Protein AF-A0A6B2SBS7-F1 (afdb_monomer_lite)

Sequence (240 aa):
GTRLLTVTDPTETATAAAFAHTAVLAGRPGNAPPLAEAGRLFGRLAHLLDAVEDREADAASGAWNPLAATGTSLEEARRLCDDALHGIRLALRDAEFADGRLAHVLLAHELRRSVDRAFGGSCSHGAPGPFGPPPPGFDPEAPDRDDRDDRDDRDGRGGHGGHGGPGRHPKRGFLAGCAVAAGLCCTCRACCASEFEGPWSGRKREGCCNDCDCDCGDCCDCGDCCDCSGCDCCCPCDGC

pLDDT: mean 73.08, std 24.49, range [28.09, 98.56]

Radius of gyration: 29.17 Å; chains: 1; bounding box: 79×47×88 Å

Secondary structure (DSSP, 8-state):
---HHHHHHHHHHHHHHHHHHHHHHTT-GGGHHHHHHHHHHHHHHHHHHHHHHSHHHHHHHT---HHHHHT--HHHHHHHHHHHHHHHHHHTTSS--SS-HHHHIIIIIIHHHHHHHHHS---------S-PPPPS----------------------------PPP-PPPPPHHHHHHHHHHHHHTTHHHH-S-EE-TTT--EE--TTTT-----TT---TT-TT--TT----------

Structure (mmCIF, N/CA/C/O backbone):
data_AF-A0A6B2SBS7-F1
#
_entry.id   AF-A0A6B2SBS7-F1
#
loop_
_atom_site.group_PDB
_atom_site.id
_atom_site.type_symbol
_atom_site.label_atom_id
_atom_site.label_alt_id
_atom_site.label_comp_id
_atom_site.label_asym_id
_atom_site.label_entity_id
_atom_site.label_seq_id
_atom_site.pdbx_PDB_ins_code
_atom_site.Cartn_x
_atom_site.Cartn_y
_atom_site.Cartn_z
_atom_site.occupancy
_atom_site.B_iso_or_equiv
_atom_site.auth_seq_id
_atom_site.auth_comp_id
_atom_site.auth_asym_id
_atom_site.auth_atom_id
_atom_site.pdbx_PDB_model_num
ATOM 1 N N . GLY A 1 1 ? 24.967 -4.665 -2.736 1.00 62.38 1 GLY A N 1
ATOM 2 C CA . GLY A 1 1 ? 23.964 -3.641 -3.076 1.00 62.38 1 GLY A CA 1
ATOM 3 C C . GLY A 1 1 ? 23.081 -3.374 -1.876 1.00 62.38 1 GLY A C 1
ATOM 4 O O . GLY A 1 1 ? 23.064 -4.192 -0.959 1.00 62.38 1 GLY A O 1
ATOM 5 N N . THR A 1 2 ? 22.383 -2.241 -1.875 1.00 81.75 2 THR A N 1
ATOM 6 C CA . THR A 1 2 ? 21.307 -1.940 -0.915 1.00 81.75 2 THR A CA 1
ATOM 7 C C . THR A 1 2 ? 20.207 -2.998 -1.034 1.00 81.75 2 THR A C 1
ATOM 9 O O . THR A 1 2 ? 19.892 -3.422 -2.145 1.00 81.75 2 THR A O 1
ATOM 12 N N . ARG A 1 3 ? 19.650 -3.468 0.090 1.00 89.00 3 ARG A N 1
ATOM 13 C CA . ARG A 1 3 ? 18.545 -4.443 0.073 1.00 89.00 3 ARG A CA 1
ATOM 14 C C . ARG A 1 3 ? 17.250 -3.744 -0.341 1.00 89.00 3 ARG A C 1
ATOM 16 O O . ARG A 1 3 ? 17.024 -2.614 0.076 1.00 89.00 3 ARG A O 1
ATOM 23 N N . LEU A 1 4 ? 16.376 -4.432 -1.075 1.00 87.75 4 LEU A N 1
ATOM 24 C CA . LEU A 1 4 ? 15.083 -3.883 -1.506 1.00 87.75 4 LEU A CA 1
ATOM 25 C C . LEU A 1 4 ? 14.231 -3.374 -0.338 1.00 87.75 4 LEU A C 1
ATOM 27 O O . LEU A 1 4 ? 13.696 -2.276 -0.406 1.00 87.75 4 LEU A O 1
ATOM 31 N N . LEU A 1 5 ? 14.210 -4.107 0.777 1.00 88.50 5 LEU A N 1
ATOM 32 C CA . LEU A 1 5 ? 13.468 -3.693 1.972 1.00 88.50 5 LEU A CA 1
ATOM 33 C C . LEU A 1 5 ? 14.001 -2.402 2.611 1.00 88.50 5 LEU A C 1
ATOM 35 O O . LEU A 1 5 ? 13.264 -1.704 3.287 1.00 88.50 5 LEU A O 1
ATOM 39 N N . THR A 1 6 ? 15.271 -2.054 2.389 1.00 89.81 6 THR A N 1
ATOM 40 C CA . THR A 1 6 ? 15.820 -0.766 2.844 1.00 89.81 6 THR A CA 1
ATOM 41 C C . THR A 1 6 ? 15.278 0.397 2.015 1.00 89.81 6 THR A C 1
ATOM 43 O O . THR A 1 6 ? 15.193 1.514 2.508 1.00 89.81 6 THR A O 1
ATOM 46 N N . VAL A 1 7 ? 14.916 0.144 0.758 1.00 89.44 7 VAL A N 1
ATOM 47 C CA . VAL A 1 7 ? 14.363 1.150 -0.153 1.00 89.44 7 VAL A CA 1
ATOM 48 C C . VAL A 1 7 ? 12.877 1.385 0.129 1.00 89.44 7 VAL A C 1
ATOM 50 O O . VAL A 1 7 ? 12.416 2.519 0.052 1.00 89.44 7 VAL A O 1
ATOM 53 N N . THR A 1 8 ? 12.137 0.339 0.511 1.00 90.50 8 THR A N 1
ATOM 54 C CA . THR A 1 8 ? 10.703 0.437 0.830 1.00 90.50 8 THR A CA 1
ATOM 55 C C . THR A 1 8 ? 10.422 0.952 2.246 1.00 90.50 8 THR A C 1
ATOM 57 O O . THR A 1 8 ? 9.341 1.491 2.483 1.00 90.50 8 THR A O 1
ATOM 60 N N . ASP A 1 9 ? 11.386 0.847 3.169 1.00 93.00 9 ASP A N 1
ATOM 61 C CA . ASP A 1 9 ? 11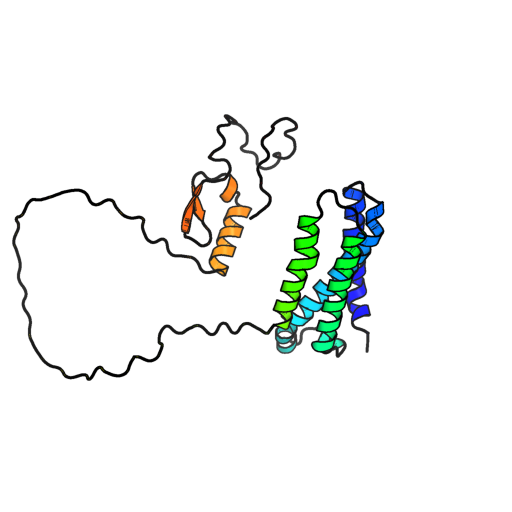.251 1.178 4.599 1.00 93.00 9 ASP A CA 1
ATOM 62 C C . ASP A 1 9 ? 10.600 2.546 4.917 1.00 93.00 9 ASP A C 1
ATOM 64 O O . ASP A 1 9 ? 9.715 2.588 5.779 1.00 93.00 9 ASP A O 1
ATOM 68 N N . PRO A 1 10 ? 10.920 3.660 4.221 1.00 93.38 10 PRO A N 1
ATOM 69 C CA . PRO A 1 10 ? 10.274 4.943 4.505 1.00 93.38 10 PRO A CA 1
ATOM 70 C C . PRO A 1 10 ? 8.766 4.923 4.228 1.00 93.38 10 PRO A C 1
ATOM 72 O O . PRO A 1 10 ? 7.978 5.435 5.026 1.00 93.38 10 PRO A O 1
ATOM 75 N N . THR A 1 11 ? 8.359 4.294 3.122 1.00 92.00 11 THR A N 1
ATOM 76 C CA . THR A 1 11 ? 6.943 4.143 2.759 1.00 92.00 11 THR A CA 1
ATOM 77 C C . THR A 1 11 ? 6.249 3.217 3.746 1.00 92.00 11 THR A C 1
ATOM 79 O O . THR A 1 11 ? 5.189 3.562 4.256 1.00 92.00 11 THR A O 1
ATOM 82 N N . GLU A 1 12 ? 6.882 2.085 4.068 1.00 96.06 12 GLU A N 1
ATOM 83 C CA . GLU A 1 12 ? 6.409 1.123 5.067 1.00 96.06 12 GLU A CA 1
ATOM 84 C C . GLU A 1 12 ? 6.158 1.788 6.434 1.00 96.06 12 GLU A C 1
ATOM 86 O O . GLU A 1 12 ? 5.131 1.552 7.070 1.00 96.06 12 GLU A O 1
ATOM 91 N N . THR A 1 13 ? 7.066 2.657 6.878 1.00 97.12 13 THR A N 1
ATOM 92 C CA . THR A 1 13 ? 6.939 3.387 8.146 1.00 97.12 13 THR A CA 1
ATOM 93 C C . THR A 1 13 ? 5.798 4.405 8.105 1.00 97.12 13 THR A C 1
ATOM 95 O O . THR A 1 13 ? 5.009 4.494 9.050 1.00 97.12 13 THR A O 1
ATOM 98 N N . ALA A 1 14 ? 5.671 5.155 7.007 1.00 96.69 14 ALA A N 1
ATOM 99 C CA . ALA A 1 14 ? 4.612 6.146 6.845 1.00 96.69 14 ALA A CA 1
ATOM 100 C C . ALA A 1 14 ? 3.217 5.498 6.810 1.00 96.69 14 ALA A C 1
ATOM 102 O O . ALA A 1 14 ? 2.304 5.945 7.509 1.00 96.69 14 ALA A O 1
ATOM 103 N N . THR A 1 15 ? 3.048 4.413 6.050 1.00 97.62 15 THR A N 1
ATOM 104 C CA . THR A 1 15 ? 1.773 3.689 5.963 1.00 97.62 15 THR A CA 1
ATOM 105 C C . THR A 1 15 ? 1.425 2.983 7.268 1.00 97.62 15 THR A C 1
ATOM 107 O O . THR A 1 15 ? 0.256 2.980 7.655 1.00 97.62 15 THR A O 1
ATOM 110 N N . ALA A 1 16 ? 2.415 2.446 7.989 1.00 98.25 16 ALA A N 1
ATOM 111 C CA . ALA A 1 16 ? 2.207 1.891 9.324 1.00 98.25 16 ALA A CA 1
ATOM 112 C C . ALA A 1 16 ? 1.636 2.943 10.285 1.00 98.25 16 ALA A C 1
ATOM 114 O O . ALA A 1 16 ? 0.633 2.691 10.953 1.00 98.25 16 ALA A O 1
ATOM 115 N N . ALA A 1 17 ? 2.224 4.143 10.316 1.00 97.81 17 ALA A N 1
ATOM 116 C CA . ALA A 1 17 ? 1.743 5.233 11.162 1.00 97.81 17 ALA A CA 1
ATOM 117 C C . ALA A 1 17 ? 0.319 5.674 10.784 1.00 97.81 17 ALA A C 1
ATOM 119 O O . ALA A 1 17 ? -0.528 5.835 11.665 1.00 97.81 17 ALA A O 1
ATOM 120 N N . ALA A 1 18 ? 0.034 5.813 9.485 1.00 97.81 18 ALA A N 1
ATOM 121 C CA . ALA A 1 18 ? -1.292 6.184 8.997 1.00 97.81 18 ALA A CA 1
ATOM 122 C C . ALA A 1 18 ? -2.361 5.158 9.406 1.00 97.81 18 ALA A C 1
ATOM 124 O O . ALA A 1 18 ? -3.390 5.529 9.970 1.00 97.81 18 ALA A O 1
ATOM 125 N N . PHE A 1 19 ? -2.103 3.864 9.192 1.00 97.50 19 PHE A N 1
ATOM 126 C CA . PHE A 1 19 ? -3.049 2.807 9.551 1.00 97.50 19 PHE A CA 1
ATOM 127 C C . PHE A 1 19 ? -3.233 2.710 11.068 1.00 97.50 19 PHE A C 1
ATOM 129 O O . PHE A 1 19 ? -4.366 2.618 11.538 1.00 97.50 19 PHE A O 1
ATOM 136 N N . ALA A 1 20 ? -2.155 2.799 11.850 1.00 98.06 20 ALA A N 1
ATOM 137 C CA . ALA A 1 20 ? -2.238 2.819 13.309 1.00 98.06 20 ALA A CA 1
ATOM 138 C C . ALA A 1 20 ? -3.106 3.978 13.817 1.00 98.06 20 ALA A C 1
ATOM 140 O O . ALA A 1 20 ? -3.883 3.812 14.756 1.00 98.06 20 ALA A O 1
ATOM 141 N N . HIS A 1 21 ? -3.019 5.146 13.175 1.00 97.50 21 HIS A N 1
ATOM 142 C CA . HIS A 1 21 ? -3.807 6.312 13.558 1.00 97.50 21 HIS A CA 1
ATOM 143 C C . HIS A 1 21 ? -5.312 6.113 13.328 1.00 97.50 21 HIS A C 1
ATOM 145 O O . HIS A 1 21 ? -6.118 6.623 14.105 1.00 97.50 21 HIS A O 1
ATOM 151 N N . THR A 1 22 ? -5.714 5.293 12.349 1.00 95.69 22 THR A N 1
ATOM 152 C CA . THR A 1 22 ? -7.136 4.952 12.158 1.00 95.69 22 THR A CA 1
ATOM 153 C C . THR A 1 22 ? -7.741 4.254 13.380 1.00 95.69 22 THR A C 1
ATOM 155 O O . THR A 1 22 ? -8.911 4.467 13.684 1.00 95.69 22 THR A O 1
ATOM 158 N N . ALA A 1 23 ? -6.939 3.506 14.149 1.00 95.62 23 ALA A N 1
ATOM 159 C CA . ALA A 1 23 ? -7.366 2.898 15.410 1.00 95.62 23 ALA A CA 1
ATOM 160 C C . ALA A 1 23 ? -7.775 3.955 16.448 1.00 95.62 23 ALA A C 1
ATOM 162 O O . ALA A 1 23 ? -8.743 3.774 17.186 1.00 95.62 23 ALA A O 1
ATOM 163 N N . VAL A 1 24 ? -7.035 5.067 16.493 1.00 94.44 24 VAL A N 1
ATOM 164 C CA . VAL A 1 24 ? -7.304 6.199 17.388 1.00 94.44 24 VAL A CA 1
ATOM 165 C C . VAL A 1 24 ? -8.584 6.908 16.961 1.00 94.44 24 VAL A C 1
ATOM 167 O O . VAL A 1 24 ? -9.460 7.126 17.794 1.00 94.44 24 VAL A O 1
ATOM 170 N N . LEU A 1 25 ? -8.724 7.197 15.664 1.00 95.38 25 LEU A N 1
ATOM 171 C CA . LEU A 1 25 ? -9.918 7.837 15.102 1.00 95.38 25 LEU A CA 1
ATOM 172 C C . LEU A 1 25 ? -11.183 6.989 15.305 1.00 95.38 25 LEU A C 1
ATOM 174 O O . LEU A 1 25 ? -12.250 7.527 15.577 1.00 95.38 25 LEU A O 1
ATOM 178 N N . ALA A 1 26 ? -11.055 5.663 15.241 1.00 93.88 26 ALA A N 1
ATOM 179 C CA . ALA A 1 26 ? -12.150 4.722 15.467 1.00 93.88 26 ALA A CA 1
ATOM 180 C C . ALA A 1 26 ? -12.461 4.462 16.957 1.00 93.88 26 ALA A C 1
ATOM 182 O O . ALA A 1 26 ? -13.281 3.595 17.265 1.00 93.88 26 ALA A O 1
ATOM 183 N N . GLY A 1 27 ? -11.787 5.139 17.897 1.00 95.44 27 GLY A N 1
ATOM 184 C CA . GLY A 1 27 ? -11.981 4.930 19.338 1.00 95.44 27 GLY A CA 1
ATOM 185 C C . GLY A 1 27 ? -11.541 3.546 19.838 1.00 95.44 27 GLY A C 1
ATOM 186 O O . GLY A 1 27 ? -11.967 3.110 20.906 1.00 95.44 27 GLY A O 1
ATOM 187 N N . ARG A 1 28 ? -10.691 2.840 19.080 1.00 95.44 28 ARG A N 1
ATOM 188 C CA . ARG A 1 28 ? -10.206 1.480 19.368 1.00 95.44 28 ARG A CA 1
ATOM 189 C C . ARG A 1 28 ? -8.674 1.435 19.370 1.00 95.44 28 ARG A C 1
ATOM 191 O O . ARG A 1 28 ? -8.085 0.759 18.528 1.00 95.44 28 ARG A O 1
ATOM 198 N N . PRO A 1 29 ? -7.990 2.101 20.319 1.00 96.19 29 PRO A N 1
ATOM 199 C CA . PRO A 1 29 ? -6.525 2.187 20.327 1.00 96.19 29 PRO A CA 1
ATOM 200 C C . PRO A 1 29 ? -5.823 0.822 20.432 1.00 96.19 29 PRO A C 1
ATOM 202 O O . PRO A 1 29 ? -4.681 0.697 19.999 1.00 96.19 29 PRO A O 1
ATOM 205 N N . GLY A 1 30 ? -6.505 -0.217 20.936 1.00 96.75 30 GLY A N 1
ATOM 206 C CA . GLY A 1 30 ? -6.002 -1.597 20.938 1.00 96.75 30 GLY A CA 1
ATOM 207 C C . GLY A 1 30 ? -5.710 -2.160 19.540 1.00 96.75 30 GLY A C 1
ATOM 208 O O . GLY A 1 30 ? -4.843 -3.016 19.404 1.00 96.75 30 GLY A O 1
ATOM 209 N N . ASN A 1 31 ? -6.344 -1.621 18.493 1.00 97.88 31 ASN A N 1
ATOM 210 C CA . ASN A 1 31 ? -6.070 -1.998 17.106 1.00 97.88 31 ASN A CA 1
ATOM 211 C C . ASN A 1 31 ? -4.814 -1.331 16.527 1.00 97.88 31 ASN A C 1
ATOM 213 O O . ASN A 1 31 ? -4.434 -1.648 15.402 1.00 97.88 31 ASN A O 1
ATOM 217 N N . ALA A 1 32 ? -4.161 -0.404 17.239 1.00 98.12 32 ALA A N 1
ATOM 218 C CA . ALA A 1 32 ? -3.026 0.323 16.677 1.00 98.12 32 ALA A CA 1
ATOM 219 C C . ALA A 1 32 ? -1.861 -0.606 16.275 1.00 98.12 32 ALA A C 1
ATOM 221 O O . ALA A 1 32 ? -1.399 -0.468 15.144 1.00 98.12 32 ALA A O 1
ATOM 222 N N . PRO A 1 33 ? -1.415 -1.587 17.094 1.00 98.44 33 PRO A N 1
ATOM 223 C CA . PRO A 1 33 ? -0.371 -2.525 16.676 1.00 98.44 33 PRO A CA 1
ATOM 224 C C . PRO A 1 33 ? -0.726 -3.384 15.445 1.00 98.44 33 PRO A C 1
ATOM 226 O O . PRO A 1 33 ? 0.064 -3.377 14.497 1.00 98.44 33 PRO A O 1
ATOM 229 N N . PRO A 1 34 ? -1.880 -4.086 15.379 1.00 97.88 34 PRO A N 1
ATOM 230 C CA . PRO A 1 34 ? -2.213 -4.874 14.193 1.00 97.88 34 PRO A CA 1
ATOM 231 C C . PRO A 1 34 ? -2.442 -4.003 12.950 1.00 97.88 34 PRO A C 1
ATOM 233 O O . PRO A 1 34 ? -2.023 -4.372 11.855 1.00 97.88 34 PRO A O 1
ATOM 236 N N . LEU A 1 35 ? -3.031 -2.810 13.084 1.00 97.94 35 LEU A N 1
ATOM 237 C CA . LEU A 1 35 ? -3.195 -1.914 11.937 1.00 97.94 35 LEU A CA 1
ATOM 238 C C . LEU A 1 35 ? -1.862 -1.306 11.480 1.00 97.94 35 LEU A C 1
ATOM 240 O O . LEU A 1 35 ? -1.657 -1.176 10.276 1.00 97.94 35 LEU A O 1
ATOM 244 N N . ALA A 1 36 ? -0.924 -1.022 12.389 1.00 98.50 36 ALA A N 1
ATOM 245 C CA . ALA A 1 36 ? 0.434 -0.620 12.020 1.00 98.50 36 ALA A CA 1
ATOM 246 C C . ALA A 1 36 ? 1.127 -1.696 11.171 1.00 98.50 36 ALA A C 1
ATOM 248 O O . ALA A 1 36 ? 1.730 -1.386 10.145 1.00 98.50 36 ALA A O 1
ATOM 249 N N . GLU A 1 37 ? 1.008 -2.963 11.572 1.00 98.56 37 GLU A N 1
ATOM 250 C CA . GLU A 1 37 ? 1.560 -4.103 10.835 1.00 98.56 37 GLU A CA 1
ATOM 251 C C . GLU A 1 37 ? 0.939 -4.228 9.438 1.00 98.56 37 GLU A C 1
ATOM 253 O O . GLU A 1 37 ? 1.661 -4.316 8.440 1.00 98.56 37 GLU A O 1
ATOM 258 N N . ALA A 1 38 ? -0.394 -4.169 9.352 1.00 97.81 38 ALA A N 1
ATOM 259 C CA . ALA A 1 38 ? -1.106 -4.190 8.077 1.00 97.81 38 ALA A CA 1
ATOM 260 C C . ALA A 1 38 ? -0.672 -3.025 7.171 1.00 97.81 38 ALA A C 1
ATOM 262 O O . ALA A 1 38 ? -0.395 -3.234 5.990 1.00 97.81 38 ALA A O 1
ATOM 263 N N . GLY A 1 39 ? -0.550 -1.819 7.732 1.00 97.81 39 GLY A N 1
ATOM 264 C CA . GLY A 1 39 ? -0.085 -0.630 7.024 1.00 97.81 39 GLY A CA 1
ATOM 265 C C . GLY A 1 39 ? 1.347 -0.771 6.520 1.00 97.81 39 GLY A C 1
ATOM 266 O O . GLY A 1 39 ? 1.617 -0.443 5.365 1.00 97.81 39 GLY A O 1
ATOM 267 N N . ARG A 1 40 ? 2.261 -1.327 7.324 1.00 98.31 40 ARG A N 1
ATOM 268 C CA . ARG A 1 40 ? 3.655 -1.561 6.919 1.00 98.31 40 ARG A CA 1
ATOM 269 C C . ARG A 1 40 ? 3.729 -2.460 5.687 1.00 98.31 40 ARG A C 1
ATOM 271 O O . ARG A 1 40 ? 4.347 -2.116 4.684 1.00 98.31 40 ARG A O 1
ATOM 278 N N . LEU A 1 41 ? 3.043 -3.599 5.744 1.00 98.00 41 LEU A N 1
ATOM 279 C CA . LEU A 1 41 ? 3.011 -4.577 4.656 1.00 98.00 41 LEU A CA 1
ATOM 280 C C . LEU A 1 41 ? 2.279 -4.044 3.416 1.00 98.00 41 LEU A C 1
ATOM 282 O O . LEU A 1 41 ? 2.688 -4.338 2.293 1.00 98.00 41 LEU A O 1
ATOM 286 N N . PHE A 1 42 ? 1.241 -3.228 3.606 1.00 97.00 42 PHE A N 1
ATOM 287 C CA . PHE A 1 42 ? 0.567 -2.528 2.515 1.00 97.00 42 PHE A CA 1
ATOM 288 C C . PHE A 1 42 ? 1.515 -1.558 1.798 1.00 97.00 42 PHE A C 1
ATOM 290 O O . PHE A 1 42 ? 1.591 -1.579 0.573 1.00 97.00 42 PHE A O 1
ATOM 297 N N . GLY A 1 43 ? 2.284 -0.757 2.543 1.00 96.00 43 GLY A N 1
ATOM 298 C CA . GLY A 1 43 ? 3.276 0.157 1.967 1.00 96.00 43 GLY A CA 1
ATOM 299 C C . GLY A 1 43 ? 4.343 -0.576 1.155 1.00 96.00 43 GLY A C 1
ATOM 300 O O . GLY A 1 43 ? 4.687 -0.147 0.054 1.00 96.00 43 GLY A O 1
ATOM 301 N N . ARG A 1 44 ? 4.796 -1.738 1.645 1.00 96.44 44 ARG A N 1
ATOM 302 C CA . ARG A 1 44 ? 5.687 -2.625 0.887 1.00 96.44 44 ARG A CA 1
ATOM 303 C C . ARG A 1 44 ? 5.054 -3.077 -0.424 1.00 96.44 44 ARG A C 1
ATOM 305 O O . ARG A 1 44 ? 5.689 -2.968 -1.467 1.00 96.44 44 ARG A O 1
ATOM 312 N N . LEU A 1 45 ? 3.820 -3.584 -0.372 1.00 96.25 45 LEU A N 1
ATOM 313 C CA . LEU A 1 45 ? 3.099 -4.045 -1.560 1.00 96.25 45 LEU A CA 1
ATOM 314 C C . LEU A 1 45 ? 2.951 -2.936 -2.593 1.00 96.25 45 LEU A C 1
ATOM 316 O O . LEU A 1 45 ? 3.264 -3.169 -3.753 1.00 96.25 45 LEU A O 1
ATOM 320 N N . ALA A 1 46 ? 2.517 -1.746 -2.178 1.00 93.12 46 ALA A N 1
ATOM 321 C CA . ALA A 1 46 ? 2.333 -0.616 -3.080 1.00 93.12 46 ALA A CA 1
ATOM 322 C C . ALA A 1 46 ? 3.620 -0.312 -3.863 1.00 93.12 46 ALA A C 1
ATOM 324 O O . ALA A 1 46 ? 3.590 -0.236 -5.085 1.00 93.12 46 ALA A O 1
ATOM 325 N N . HIS A 1 47 ? 4.758 -0.243 -3.169 1.00 91.44 47 HIS A N 1
ATOM 326 C CA . HIS A 1 47 ? 6.045 0.061 -3.793 1.00 91.44 47 HIS A CA 1
ATOM 327 C C . HIS A 1 47 ? 6.566 -1.073 -4.694 1.00 91.44 47 HIS A C 1
ATOM 329 O O . HIS A 1 47 ? 7.202 -0.822 -5.713 1.00 91.44 47 HIS A O 1
ATOM 335 N N . LEU A 1 48 ? 6.316 -2.335 -4.325 1.00 95.06 48 LEU A N 1
ATOM 336 C CA . LEU A 1 48 ? 6.695 -3.481 -5.155 1.00 95.06 48 LEU A CA 1
ATOM 337 C C . LEU A 1 48 ? 5.843 -3.578 -6.420 1.00 95.06 48 LEU A C 1
ATOM 339 O O . LEU A 1 48 ? 6.378 -3.908 -7.472 1.00 95.06 48 LEU A O 1
ATOM 343 N N . LEU A 1 49 ? 4.538 -3.319 -6.319 1.00 95.25 49 LEU A N 1
ATOM 344 C CA . LEU A 1 49 ? 3.629 -3.354 -7.463 1.00 95.25 49 LEU A CA 1
ATOM 345 C C . LEU A 1 49 ? 3.969 -2.258 -8.468 1.00 95.25 49 LEU A C 1
ATOM 347 O O . LEU A 1 49 ? 4.141 -2.579 -9.637 1.00 95.25 49 LEU A O 1
ATOM 351 N N . ASP A 1 50 ? 4.171 -1.030 -7.993 1.00 93.12 50 ASP A N 1
ATOM 352 C CA . ASP A 1 50 ? 4.645 0.109 -8.791 1.00 93.12 50 ASP A CA 1
ATOM 353 C C . ASP A 1 50 ? 5.918 -0.259 -9.572 1.00 93.12 50 ASP A C 1
ATOM 355 O O . ASP A 1 50 ? 5.956 -0.231 -10.800 1.00 93.12 50 ASP A O 1
ATOM 359 N N . ALA A 1 51 ? 6.919 -0.801 -8.874 1.00 94.31 51 ALA A N 1
ATOM 360 C CA . ALA A 1 51 ? 8.172 -1.206 -9.499 1.00 94.31 51 ALA A CA 1
ATOM 361 C C . ALA A 1 51 ? 8.052 -2.365 -10.505 1.00 94.31 51 ALA A C 1
ATOM 363 O O . ALA A 1 51 ? 8.910 -2.504 -11.381 1.00 94.31 51 ALA A O 1
ATOM 364 N N . VAL A 1 52 ? 7.052 -3.239 -10.364 1.00 95.88 52 VAL A N 1
ATOM 365 C CA . VAL A 1 52 ? 6.781 -4.316 -11.328 1.00 95.88 52 VAL A CA 1
ATOM 366 C C . VAL A 1 52 ? 6.056 -3.767 -12.551 1.00 95.88 52 VAL A C 1
ATOM 368 O O . VAL A 1 52 ? 6.443 -4.109 -13.668 1.00 95.88 52 VAL A O 1
ATOM 371 N N . GLU A 1 53 ? 5.035 -2.936 -12.343 1.00 94.31 53 GLU A N 1
ATOM 372 C CA . GLU A 1 53 ? 4.210 -2.350 -13.403 1.00 94.31 53 GLU A CA 1
ATOM 373 C C . GLU A 1 53 ? 5.029 -1.405 -14.294 1.00 94.31 53 GLU A C 1
ATOM 375 O O . GLU A 1 53 ? 4.946 -1.502 -15.520 1.00 94.31 53 GLU A O 1
ATOM 380 N N . ASP A 1 54 ? 5.911 -0.597 -13.703 1.00 93.75 54 ASP A N 1
ATOM 381 C CA . ASP A 1 54 ? 6.712 0.391 -14.433 1.00 93.75 54 ASP A CA 1
ATOM 382 C C . ASP A 1 54 ? 8.024 -0.163 -14.998 1.00 93.75 54 ASP A C 1
ATOM 384 O O . ASP A 1 54 ? 8.726 0.516 -15.748 1.00 93.75 54 ASP A O 1
ATOM 388 N N . ARG A 1 55 ? 8.356 -1.432 -14.729 1.00 92.25 55 ARG A N 1
ATOM 389 C CA . ARG A 1 55 ? 9.670 -2.015 -15.052 1.00 92.25 55 ARG A CA 1
ATOM 390 C C . ARG A 1 55 ? 10.108 -1.812 -16.506 1.00 92.25 55 ARG A C 1
ATOM 392 O O . ARG A 1 55 ? 11.279 -1.528 -16.760 1.00 92.25 55 ARG A O 1
ATOM 399 N N . GLU A 1 56 ? 9.205 -2.015 -17.463 1.00 91.12 56 GLU A N 1
ATOM 400 C CA . GLU A 1 56 ? 9.512 -1.859 -18.892 1.00 91.12 56 GLU A CA 1
ATOM 401 C C . GLU A 1 56 ? 9.639 -0.384 -19.294 1.00 91.12 56 GLU A C 1
ATOM 403 O O . GLU A 1 56 ? 10.549 -0.028 -20.045 1.00 91.12 56 GLU A O 1
ATOM 408 N N . ALA A 1 57 ? 8.765 0.477 -18.766 1.00 91.44 57 ALA A N 1
ATOM 409 C CA . ALA A 1 57 ? 8.780 1.913 -19.031 1.00 91.44 57 ALA A CA 1
ATOM 410 C C . ALA A 1 57 ? 10.029 2.584 -18.436 1.00 91.44 57 ALA A C 1
ATOM 412 O O . ALA A 1 57 ? 10.683 3.390 -19.107 1.00 91.44 57 ALA A O 1
ATOM 413 N N . ASP A 1 58 ? 10.418 2.193 -17.223 1.00 96.19 58 ASP A N 1
ATOM 414 C CA . ASP A 1 58 ? 11.633 2.657 -16.559 1.00 96.19 58 ASP A CA 1
ATOM 415 C C . ASP A 1 58 ? 12.880 2.224 -17.325 1.00 96.19 58 ASP A C 1
ATOM 417 O O . ASP A 1 58 ? 13.772 3.031 -17.586 1.00 96.19 58 ASP A O 1
ATOM 421 N N . ALA A 1 59 ? 12.927 0.962 -17.764 1.00 93.75 59 ALA A N 1
ATOM 422 C CA . ALA A 1 59 ? 14.033 0.459 -18.570 1.00 93.75 59 ALA A CA 1
ATOM 423 C C . ALA A 1 59 ? 14.150 1.197 -19.915 1.00 93.75 59 ALA A C 1
ATOM 425 O O . ALA A 1 59 ? 15.261 1.502 -20.350 1.00 93.75 59 ALA A O 1
ATOM 426 N N . ALA A 1 60 ? 13.023 1.509 -20.563 1.00 95.56 60 ALA A N 1
ATOM 427 C CA . ALA A 1 60 ? 12.995 2.227 -21.836 1.00 95.56 60 ALA A CA 1
ATOM 428 C C . ALA A 1 60 ? 13.398 3.706 -21.704 1.00 95.56 60 ALA A C 1
ATOM 430 O O . ALA A 1 60 ? 14.044 4.253 -22.598 1.00 95.56 60 ALA A O 1
ATOM 431 N N . SER A 1 61 ? 13.025 4.353 -20.599 1.00 94.25 61 SER A N 1
ATOM 432 C CA . SER A 1 61 ? 13.320 5.767 -20.330 1.00 94.25 61 SER A CA 1
ATOM 433 C C . SER A 1 61 ? 14.649 5.996 -19.598 1.00 94.25 61 SER A C 1
ATOM 435 O O . SER A 1 61 ? 15.104 7.135 -19.497 1.00 94.25 61 SER A O 1
ATOM 437 N N . GLY A 1 62 ? 15.287 4.931 -19.101 1.00 94.06 62 GLY A N 1
ATOM 438 C CA . GLY A 1 62 ? 16.463 5.020 -18.235 1.00 94.06 62 GLY A CA 1
ATOM 439 C C . GLY A 1 62 ? 16.142 5.553 -16.834 1.00 94.06 62 GLY A C 1
ATOM 440 O O . GLY A 1 62 ? 17.052 6.016 -16.141 1.00 94.06 62 GLY A O 1
ATOM 441 N N . ALA A 1 63 ? 14.869 5.525 -16.429 1.00 95.00 63 ALA A N 1
ATOM 442 C CA . ALA A 1 63 ? 14.450 5.913 -15.094 1.00 95.00 63 ALA A CA 1
ATOM 443 C C . ALA A 1 63 ? 14.904 4.885 -14.049 1.00 95.00 63 ALA A C 1
ATOM 445 O O . ALA A 1 63 ? 15.279 3.745 -14.343 1.00 95.00 63 ALA A O 1
ATOM 446 N N . TRP A 1 64 ? 14.921 5.324 -12.796 1.00 94.62 64 TRP A N 1
ATOM 447 C CA . TRP A 1 64 ? 15.309 4.468 -11.690 1.00 94.62 64 TRP A CA 1
ATOM 448 C C . TRP A 1 64 ? 14.150 3.544 -11.308 1.00 94.62 64 TRP A C 1
ATOM 450 O O . TRP A 1 64 ? 13.059 4.021 -11.029 1.00 94.62 64 TRP A O 1
ATOM 460 N N . ASN A 1 65 ? 14.429 2.243 -11.222 1.00 94.94 65 ASN A N 1
ATOM 461 C CA . ASN A 1 65 ? 13.491 1.226 -10.754 1.00 94.94 65 ASN A CA 1
ATOM 462 C C . ASN A 1 65 ? 14.122 0.441 -9.588 1.00 94.94 65 ASN A C 1
ATOM 464 O O . ASN A 1 65 ? 15.252 -0.049 -9.736 1.00 94.94 65 ASN A O 1
ATOM 468 N N . PRO A 1 66 ? 13.440 0.261 -8.441 1.00 93.12 66 PRO A N 1
ATOM 469 C CA . PRO A 1 66 ? 14.043 -0.356 -7.260 1.00 93.12 66 PRO A CA 1
ATOM 470 C C . PRO A 1 66 ? 14.398 -1.831 -7.471 1.00 93.12 66 PRO A C 1
ATOM 472 O O . PRO A 1 66 ? 15.393 -2.299 -6.911 1.00 93.12 66 PRO A O 1
ATOM 475 N N . LEU A 1 67 ? 13.655 -2.574 -8.298 1.00 95.38 67 LEU A N 1
ATOM 476 C CA . LEU A 1 67 ? 13.972 -3.974 -8.596 1.00 95.38 67 LEU A CA 1
ATOM 477 C C . LEU A 1 67 ? 15.260 -4.067 -9.413 1.00 95.38 67 LEU A C 1
ATOM 479 O O . LEU A 1 67 ? 16.162 -4.825 -9.057 1.00 95.38 67 LEU A O 1
ATOM 483 N N . ALA A 1 68 ? 15.388 -3.237 -10.451 1.00 93.94 68 ALA A N 1
ATOM 484 C CA . ALA A 1 68 ? 16.596 -3.174 -11.268 1.00 93.94 68 ALA A CA 1
ATOM 485 C C . ALA A 1 68 ? 17.809 -2.691 -10.457 1.00 93.94 68 ALA A C 1
ATOM 487 O O . ALA A 1 68 ? 18.867 -3.319 -10.490 1.00 93.94 68 ALA A O 1
ATOM 488 N N . ALA A 1 69 ? 17.645 -1.621 -9.672 1.00 94.06 69 ALA A N 1
ATOM 489 C CA . ALA A 1 69 ? 18.716 -1.023 -8.876 1.00 94.06 69 ALA A CA 1
ATOM 490 C C . ALA A 1 69 ? 19.262 -1.961 -7.787 1.00 94.06 69 ALA A C 1
ATOM 492 O O . ALA A 1 69 ? 20.440 -1.889 -7.429 1.00 94.06 69 ALA A O 1
ATOM 493 N N . THR A 1 70 ? 18.417 -2.844 -7.253 1.00 93.94 70 THR A N 1
ATOM 494 C CA . THR A 1 70 ? 18.802 -3.812 -6.213 1.00 93.94 70 THR A CA 1
ATOM 495 C C . THR A 1 70 ? 19.163 -5.188 -6.771 1.00 93.94 70 THR A C 1
ATOM 497 O O . THR A 1 70 ? 19.685 -6.021 -6.030 1.00 93.94 70 THR A O 1
ATOM 500 N N . GLY A 1 71 ? 18.930 -5.428 -8.066 1.00 94.19 71 GLY A N 1
ATOM 501 C CA . GLY A 1 71 ? 19.096 -6.738 -8.696 1.00 94.19 71 GLY A CA 1
ATOM 502 C C . GLY A 1 71 ? 18.045 -7.763 -8.256 1.00 94.19 71 GLY A C 1
ATOM 503 O O . GLY A 1 71 ? 18.300 -8.964 -8.328 1.00 94.19 71 GLY A O 1
ATOM 504 N N . THR A 1 72 ? 16.886 -7.310 -7.774 1.00 95.44 72 THR A N 1
ATOM 505 C CA . THR A 1 72 ? 15.806 -8.195 -7.325 1.00 95.44 72 THR A CA 1
ATOM 506 C C . THR A 1 72 ? 15.064 -8.772 -8.532 1.00 95.44 72 THR A C 1
ATOM 508 O O . THR A 1 72 ? 14.633 -8.036 -9.420 1.00 95.44 72 THR A O 1
ATOM 511 N N . SER A 1 73 ? 14.912 -10.099 -8.579 1.00 95.19 73 SER A N 1
ATOM 512 C CA . SER A 1 73 ? 14.163 -10.778 -9.641 1.00 95.19 73 SER A CA 1
ATOM 513 C C . SER A 1 73 ? 12.649 -10.597 -9.471 1.00 95.19 73 SER A C 1
ATOM 515 O O . SER A 1 73 ? 12.162 -10.355 -8.369 1.00 95.19 73 SER A O 1
ATOM 517 N N . LEU A 1 74 ? 11.881 -10.773 -10.554 1.00 95.25 74 LEU A N 1
ATOM 518 C CA . LEU A 1 74 ? 10.414 -10.789 -10.465 1.00 95.25 74 LEU A CA 1
ATOM 519 C C . LEU A 1 74 ? 9.900 -11.931 -9.581 1.00 95.25 74 LEU A C 1
ATOM 521 O O . LEU A 1 74 ? 8.898 -11.765 -8.899 1.00 95.25 74 LEU A O 1
ATOM 525 N N . GLU A 1 75 ? 10.586 -13.074 -9.562 1.00 96.00 75 GLU A N 1
ATOM 526 C CA . GLU A 1 75 ? 10.237 -14.193 -8.681 1.00 96.00 75 GLU A CA 1
ATOM 527 C C . GLU A 1 75 ? 10.370 -13.803 -7.204 1.00 96.00 75 GLU A C 1
ATOM 529 O O . GLU A 1 75 ? 9.460 -14.035 -6.410 1.00 96.00 75 GLU A O 1
ATOM 534 N N . GLU A 1 76 ? 11.469 -13.140 -6.843 1.00 96.06 76 GLU A N 1
ATOM 535 C CA . GLU A 1 76 ? 11.681 -12.669 -5.477 1.00 96.06 76 GLU A CA 1
ATOM 536 C C . GLU A 1 76 ? 10.698 -11.550 -5.110 1.00 96.06 76 GLU A C 1
ATOM 538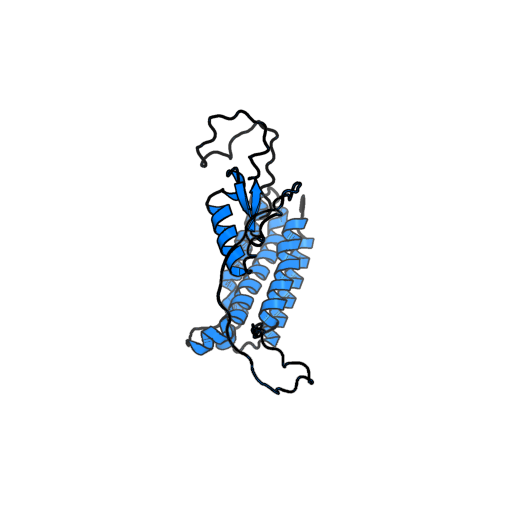 O O . GLU A 1 76 ? 10.121 -11.570 -4.025 1.00 96.06 76 GLU A O 1
ATOM 543 N N . ALA A 1 77 ? 10.436 -10.612 -6.025 1.00 96.19 77 ALA A N 1
ATOM 544 C CA . ALA A 1 77 ? 9.413 -9.587 -5.828 1.00 96.19 77 ALA A CA 1
ATOM 545 C C . ALA A 1 77 ? 8.025 -10.212 -5.610 1.00 96.19 77 ALA A C 1
ATOM 547 O O . ALA A 1 77 ? 7.299 -9.803 -4.704 1.00 96.19 77 ALA A O 1
ATOM 548 N N . ARG A 1 78 ? 7.676 -11.251 -6.383 1.00 96.81 78 ARG A N 1
ATOM 549 C CA . ARG A 1 78 ? 6.417 -11.985 -6.229 1.00 96.81 78 ARG A CA 1
ATOM 550 C C . ARG A 1 78 ? 6.322 -12.650 -4.862 1.00 96.81 78 ARG A C 1
ATOM 552 O O . ARG A 1 78 ? 5.302 -12.503 -4.193 1.00 96.81 78 ARG A O 1
ATOM 559 N N . ARG A 1 79 ? 7.390 -13.324 -4.429 1.00 97.06 79 ARG A N 1
ATOM 560 C CA . ARG A 1 79 ? 7.470 -13.955 -3.107 1.00 97.06 79 ARG A CA 1
ATOM 561 C C . ARG A 1 79 ? 7.256 -12.937 -1.987 1.00 97.06 79 ARG A C 1
ATOM 563 O O . ARG A 1 79 ? 6.452 -13.178 -1.093 1.00 97.06 79 ARG A O 1
ATOM 570 N N . LEU A 1 80 ? 7.908 -11.775 -2.071 1.00 96.56 80 LEU A N 1
ATOM 571 C CA . LEU A 1 80 ? 7.733 -10.686 -1.104 1.00 96.56 80 LEU A CA 1
ATOM 572 C C . LEU A 1 80 ? 6.293 -10.150 -1.080 1.00 96.56 80 LEU A C 1
ATOM 574 O O . LEU A 1 80 ? 5.781 -9.838 -0.003 1.00 96.56 80 LEU A O 1
ATOM 578 N N . CYS A 1 81 ? 5.631 -10.065 -2.237 1.00 97.00 81 CYS A N 1
ATOM 579 C CA . CYS A 1 81 ? 4.222 -9.688 -2.314 1.00 97.00 81 CYS A CA 1
ATOM 580 C C . CYS A 1 81 ? 3.306 -10.735 -1.666 1.00 97.00 81 CYS A C 1
ATOM 582 O O . CYS A 1 81 ? 2.426 -10.381 -0.881 1.00 97.00 81 CYS A O 1
ATOM 584 N N . ASP A 1 82 ? 3.512 -12.019 -1.953 1.00 96.81 82 ASP A N 1
ATOM 585 C CA . ASP A 1 82 ? 2.703 -13.098 -1.381 1.00 96.81 82 ASP A CA 1
ATOM 586 C C . ASP A 1 82 ? 2.880 -13.189 0.151 1.00 96.81 82 ASP A C 1
ATOM 588 O O . ASP A 1 82 ? 1.888 -13.322 0.879 1.00 96.81 82 ASP A O 1
ATOM 592 N N . ASP A 1 83 ? 4.107 -13.005 0.654 1.00 97.44 83 ASP A N 1
ATOM 593 C CA . ASP A 1 83 ? 4.411 -12.922 2.089 1.00 97.44 83 ASP A CA 1
ATOM 594 C C . ASP A 1 83 ? 3.709 -11.719 2.745 1.00 97.44 83 ASP A C 1
ATOM 596 O O . ASP A 1 83 ? 3.091 -11.848 3.807 1.00 97.44 83 ASP A O 1
ATOM 600 N N . ALA A 1 84 ? 3.741 -10.547 2.100 1.00 96.69 84 ALA A N 1
ATOM 601 C CA . ALA A 1 84 ? 3.069 -9.351 2.601 1.00 96.69 84 ALA A CA 1
ATOM 602 C C . ALA A 1 84 ? 1.539 -9.506 2.617 1.00 96.69 84 ALA A C 1
ATOM 604 O O . ALA A 1 84 ? 0.901 -9.169 3.615 1.00 96.69 84 ALA A O 1
ATOM 605 N N . LEU A 1 85 ? 0.941 -10.089 1.572 1.00 97.19 85 LEU A N 1
ATOM 606 C CA . LEU A 1 85 ? -0.488 -10.420 1.539 1.00 97.19 85 LEU A CA 1
ATOM 607 C C . LEU A 1 85 ? -0.878 -11.369 2.674 1.00 97.19 85 LEU A C 1
ATOM 609 O O . LEU A 1 85 ? -1.942 -11.220 3.280 1.00 97.19 85 LEU A O 1
ATOM 613 N N . HIS A 1 86 ? -0.043 -12.372 2.950 1.00 97.50 86 HIS A N 1
ATOM 614 C CA . HIS A 1 86 ? -0.280 -13.288 4.055 1.00 97.50 86 HIS A CA 1
ATOM 615 C C . HIS A 1 86 ? -0.232 -12.561 5.403 1.00 97.50 86 HIS A C 1
ATOM 617 O O . HIS A 1 86 ? -1.161 -12.705 6.202 1.00 97.50 86 HIS A O 1
ATOM 623 N N . GLY A 1 87 ? 0.791 -11.733 5.622 1.00 97.56 87 GLY A N 1
ATOM 624 C CA . GLY A 1 87 ? 0.936 -10.948 6.845 1.00 97.56 87 GLY A CA 1
ATOM 625 C C . GLY A 1 87 ? -0.215 -9.962 7.066 1.00 97.56 87 GLY A C 1
ATOM 626 O O . GLY A 1 87 ? -0.750 -9.910 8.168 1.00 97.56 87 GLY A O 1
ATOM 627 N N . ILE A 1 88 ? -0.701 -9.278 6.022 1.00 97.50 88 ILE A N 1
ATOM 628 C CA . ILE A 1 88 ? -1.878 -8.393 6.124 1.00 97.50 88 ILE A CA 1
ATOM 629 C C . ILE A 1 88 ? -3.105 -9.177 6.595 1.00 97.50 88 ILE A C 1
ATOM 631 O O . ILE A 1 88 ? -3.834 -8.727 7.475 1.00 97.50 88 ILE A O 1
ATOM 635 N N . ARG A 1 89 ? -3.330 -10.386 6.068 1.00 95.75 89 ARG A N 1
ATOM 636 C CA . ARG A 1 89 ? -4.457 -11.231 6.502 1.00 95.75 89 ARG A CA 1
ATOM 637 C C . ARG A 1 89 ? -4.344 -11.696 7.950 1.00 95.75 89 ARG A C 1
ATOM 639 O O . ARG A 1 89 ? -5.376 -12.020 8.536 1.00 95.75 89 ARG A O 1
ATOM 646 N N . LEU A 1 90 ? -3.135 -11.840 8.488 1.00 97.25 90 LEU A N 1
ATOM 647 C CA . LEU A 1 90 ? -2.926 -12.157 9.902 1.00 97.25 90 LEU A CA 1
ATOM 648 C C . LEU A 1 90 ? -3.163 -10.915 10.761 1.00 97.25 90 LEU A C 1
ATOM 650 O O . LEU A 1 90 ? -3.989 -10.956 11.661 1.00 97.25 90 LEU A O 1
ATOM 654 N N . ALA A 1 91 ? -2.565 -9.786 10.389 1.00 97.06 91 ALA A N 1
ATOM 655 C CA . ALA A 1 91 ? -2.737 -8.516 11.082 1.00 97.06 91 ALA A CA 1
ATOM 656 C C . ALA A 1 91 ? -4.214 -8.085 11.173 1.00 97.06 91 ALA A C 1
ATOM 658 O O . ALA A 1 91 ? -4.685 -7.678 12.229 1.00 97.06 91 ALA A O 1
ATOM 659 N N . LEU A 1 92 ? -4.991 -8.251 10.096 1.00 95.50 92 LEU A N 1
ATOM 660 C CA . LEU A 1 92 ? -6.433 -7.976 10.115 1.00 95.50 92 LEU A CA 1
ATOM 661 C C . LEU A 1 92 ? -7.236 -8.964 10.972 1.00 95.50 92 LEU A C 1
ATOM 663 O O . LEU A 1 92 ? -8.332 -8.624 11.398 1.00 95.50 92 LEU A O 1
ATOM 667 N N . ARG A 1 93 ? -6.737 -10.182 11.211 1.00 94.94 93 ARG A N 1
ATOM 668 C CA . ARG A 1 93 ? -7.375 -11.130 12.139 1.00 94.94 93 ARG A CA 1
ATOM 669 C C . ARG A 1 93 ? -7.129 -10.763 13.601 1.00 94.94 93 ARG A C 1
ATOM 671 O O . ARG A 1 93 ? -7.966 -11.091 14.434 1.00 94.94 93 ARG A O 1
ATOM 678 N N . ASP A 1 94 ? -6.032 -10.068 13.880 1.00 95.75 94 ASP A N 1
ATOM 679 C CA . ASP A 1 94 ? -5.664 -9.616 15.224 1.00 95.75 94 ASP A CA 1
ATOM 680 C C . ASP A 1 94 ? -6.327 -8.275 15.609 1.00 95.75 94 ASP A C 1
ATOM 682 O O . ASP A 1 94 ? -6.240 -7.853 16.760 1.00 95.75 94 ASP A O 1
ATOM 686 N N . ALA A 1 95 ? -6.992 -7.595 14.666 1.00 95.50 95 ALA A N 1
ATOM 687 C CA . ALA A 1 95 ? -7.720 -6.349 14.904 1.00 95.50 95 ALA A CA 1
ATOM 688 C C . ALA A 1 95 ? -9.219 -6.590 15.160 1.00 95.50 95 ALA A C 1
ATOM 690 O O . ALA A 1 95 ? -9.867 -7.407 14.505 1.00 95.50 95 ALA A O 1
ATOM 691 N N . GLU A 1 96 ? -9.804 -5.818 16.076 1.00 94.44 96 GLU A N 1
ATOM 692 C CA . GLU A 1 96 ? -11.232 -5.877 16.388 1.00 94.44 96 GLU A CA 1
ATOM 693 C C . GLU A 1 96 ? -12.047 -4.899 15.532 1.00 94.44 96 GLU A C 1
ATOM 695 O O . GLU A 1 96 ? -11.906 -3.679 15.657 1.00 94.44 96 GLU A O 1
ATOM 700 N N . PHE A 1 97 ? -12.970 -5.409 14.719 1.00 91.12 97 PHE A N 1
ATOM 701 C CA . PHE A 1 97 ? -13.856 -4.588 13.891 1.00 91.12 97 PHE A CA 1
ATOM 702 C C . PHE A 1 97 ? -15.310 -4.675 14.357 1.00 91.12 97 PHE A C 1
ATOM 704 O O . PHE A 1 97 ? -15.777 -5.742 14.749 1.00 91.12 97 PHE A O 1
ATOM 711 N N . ALA A 1 98 ? -16.041 -3.559 14.263 1.00 87.75 98 ALA A N 1
ATOM 712 C CA . ALA A 1 98 ? -17.504 -3.578 14.355 1.00 87.75 98 ALA A CA 1
ATOM 713 C C . ALA A 1 98 ? -18.113 -4.227 13.096 1.00 87.75 98 ALA A C 1
ATOM 715 O O . ALA A 1 98 ? -18.926 -5.139 13.202 1.00 87.75 98 ALA A O 1
ATOM 716 N N . ASP A 1 99 ? -17.635 -3.813 11.917 1.00 86.56 99 ASP A N 1
ATOM 717 C CA . ASP A 1 99 ? -17.800 -4.511 10.640 1.00 86.56 99 ASP A CA 1
ATOM 718 C C . ASP A 1 99 ? -16.452 -4.514 9.903 1.00 86.56 99 ASP A C 1
ATOM 720 O O . ASP A 1 99 ? -15.917 -3.469 9.532 1.00 86.56 99 ASP A O 1
ATOM 724 N N . GLY A 1 100 ? -15.866 -5.701 9.738 1.00 86.56 100 GLY A N 1
ATOM 725 C CA . GLY A 1 100 ? -14.573 -5.883 9.076 1.00 86.56 100 GLY A CA 1
ATOM 726 C C . GLY A 1 100 ? -14.672 -6.158 7.576 1.00 86.56 100 GLY A C 1
ATOM 727 O O . GLY A 1 100 ? -13.638 -6.342 6.932 1.00 86.56 100 GLY A O 1
ATOM 728 N N . ARG A 1 101 ? -15.880 -6.231 6.995 1.00 89.50 101 ARG A N 1
ATOM 729 C CA . ARG A 1 101 ? -16.076 -6.705 5.616 1.00 89.50 101 ARG A CA 1
ATOM 730 C C . ARG A 1 101 ? -15.350 -5.828 4.605 1.00 89.50 101 ARG A C 1
ATOM 732 O O . ARG A 1 101 ? -14.622 -6.362 3.772 1.00 89.50 101 ARG A O 1
ATOM 739 N N . LEU A 1 102 ? -15.513 -4.507 4.689 1.00 87.44 102 LEU A N 1
ATOM 740 C CA . LEU A 1 102 ? -14.879 -3.576 3.752 1.00 87.44 102 LEU A CA 1
ATOM 741 C C . LEU A 1 102 ? -13.350 -3.655 3.835 1.00 87.44 102 LEU A C 1
ATOM 743 O O . LEU A 1 102 ? -12.690 -3.850 2.814 1.00 87.44 102 LEU A O 1
ATOM 747 N N . ALA A 1 103 ? -12.793 -3.596 5.049 1.00 88.25 103 ALA A N 1
ATOM 748 C CA . ALA A 1 103 ? -11.354 -3.724 5.273 1.00 88.25 103 ALA A CA 1
ATOM 749 C C . ALA A 1 103 ? -10.812 -5.046 4.707 1.00 88.25 103 ALA A C 1
ATOM 751 O O . ALA A 1 103 ? -9.782 -5.067 4.039 1.00 88.25 103 ALA A O 1
ATOM 752 N N . HIS A 1 104 ? -11.536 -6.149 4.900 1.00 87.25 104 HIS A N 1
ATOM 753 C CA . HIS A 1 104 ? -11.129 -7.459 4.404 1.00 87.25 104 HIS A CA 1
ATOM 754 C C . HIS A 1 104 ? -11.254 -7.591 2.875 1.00 87.25 104 HIS A C 1
ATOM 756 O O . HIS A 1 104 ? -10.444 -8.265 2.236 1.00 87.25 104 HIS A O 1
ATOM 762 N N . VAL A 1 105 ? -12.244 -6.953 2.249 1.00 90.25 105 VAL A N 1
ATOM 763 C CA . VAL A 1 105 ? -12.345 -6.906 0.783 1.00 90.25 105 VAL A CA 1
ATOM 764 C C . VAL A 1 105 ? -11.171 -6.115 0.209 1.00 90.25 105 VAL A C 1
ATOM 766 O O . VAL A 1 105 ? -10.403 -6.664 -0.582 1.00 90.25 105 VAL A O 1
ATOM 769 N N . LEU A 1 106 ? -10.969 -4.879 0.668 1.00 89.50 106 LEU A N 1
ATOM 770 C CA . LEU A 1 106 ? -9.939 -3.991 0.131 1.00 89.50 106 LEU A CA 1
ATOM 771 C C . LEU A 1 106 ? -8.525 -4.532 0.371 1.00 89.50 106 LEU A C 1
ATOM 773 O O . LEU A 1 106 ? -7.725 -4.617 -0.558 1.00 89.50 106 LEU A O 1
ATOM 777 N N . LEU A 1 107 ? -8.222 -4.946 1.602 1.00 88.50 107 LEU A N 1
ATOM 778 C CA . LEU A 1 107 ? -6.853 -5.263 2.007 1.00 88.50 107 LEU A CA 1
ATOM 779 C C . LEU A 1 107 ? -6.485 -6.746 1.867 1.00 88.50 107 LEU A C 1
ATOM 781 O O . LEU A 1 107 ? -5.304 -7.072 1.894 1.00 88.50 107 LEU A O 1
ATOM 785 N N . ALA A 1 108 ? -7.440 -7.666 1.696 1.00 84.12 108 ALA A N 1
ATOM 786 C CA . ALA A 1 108 ? -7.114 -9.086 1.502 1.00 84.12 108 ALA A CA 1
ATOM 787 C C . ALA A 1 108 ? -7.464 -9.617 0.107 1.00 84.12 108 ALA A C 1
ATOM 789 O O . ALA A 1 108 ? -6.704 -10.431 -0.437 1.00 84.12 108 ALA A O 1
ATOM 790 N N . HIS A 1 109 ? -8.604 -9.204 -0.455 1.00 86.38 109 HIS A N 1
ATOM 791 C CA . HIS A 1 109 ? -9.080 -9.710 -1.744 1.00 86.38 109 HIS A CA 1
ATOM 792 C C . HIS A 1 109 ? -8.568 -8.868 -2.908 1.00 86.38 109 HIS A C 1
ATOM 794 O O . HIS A 1 109 ? -7.952 -9.421 -3.822 1.00 86.38 109 HIS A O 1
ATOM 800 N N . GLU A 1 110 ? -8.772 -7.551 -2.867 1.00 92.50 110 GLU A N 1
ATOM 801 C CA . GLU A 1 110 ? -8.363 -6.685 -3.974 1.00 92.50 110 GLU A CA 1
ATOM 802 C C . GLU A 1 110 ? -6.841 -6.602 -4.092 1.00 92.50 110 GLU A C 1
ATOM 804 O O . GLU A 1 110 ? -6.326 -6.744 -5.198 1.00 92.50 110 GLU A O 1
ATOM 809 N N . LEU A 1 111 ? -6.096 -6.538 -2.979 1.00 91.38 111 LEU A N 1
ATOM 810 C CA . LEU A 1 111 ? -4.628 -6.595 -3.039 1.00 91.38 111 LEU A CA 1
ATOM 811 C C . LEU A 1 111 ? -4.107 -7.864 -3.721 1.00 91.38 111 LEU A C 1
ATOM 813 O O . LEU A 1 111 ? -3.153 -7.800 -4.493 1.00 91.38 111 LEU A O 1
ATOM 817 N N . ARG A 1 112 ? -4.747 -9.019 -3.493 1.00 91.75 112 ARG A N 1
ATOM 818 C CA . ARG A 1 112 ? -4.367 -10.256 -4.187 1.00 91.75 112 ARG A CA 1
ATOM 819 C C . ARG A 1 112 ? -4.591 -10.134 -5.690 1.00 91.75 112 ARG A C 1
ATOM 821 O O . ARG A 1 112 ? -3.722 -10.525 -6.459 1.00 91.75 112 ARG A O 1
ATOM 828 N N . ARG A 1 113 ? -5.731 -9.579 -6.106 1.00 91.44 113 ARG A N 1
ATOM 829 C CA . ARG A 1 113 ? -6.014 -9.352 -7.529 1.00 91.44 113 ARG A CA 1
ATOM 830 C C . ARG A 1 113 ? -5.039 -8.360 -8.154 1.00 91.44 113 ARG A C 1
ATOM 832 O O . ARG A 1 113 ? -4.680 -8.545 -9.310 1.00 91.44 113 ARG A O 1
ATOM 839 N N . SER A 1 114 ? -4.617 -7.330 -7.423 1.00 93.31 114 SER A N 1
ATOM 840 C CA . SER A 1 114 ? -3.598 -6.384 -7.891 1.00 93.31 114 SER A CA 1
ATOM 841 C C . SER A 1 114 ? -2.250 -7.072 -8.092 1.00 93.31 114 SER A C 1
ATOM 843 O O . SER A 1 114 ? -1.655 -6.924 -9.152 1.00 93.31 114 SER A O 1
ATOM 845 N N . VAL A 1 115 ? -1.820 -7.915 -7.146 1.00 94.25 115 VAL A N 1
ATOM 846 C CA . VAL A 1 115 ? -0.614 -8.746 -7.310 1.00 94.25 115 VAL A CA 1
ATOM 847 C C . VAL A 1 115 ? -0.756 -9.689 -8.507 1.00 94.25 115 VAL A C 1
ATOM 849 O O . VAL A 1 115 ? 0.110 -9.729 -9.373 1.00 94.25 115 VAL A O 1
ATOM 852 N N . ASP A 1 116 ? -1.863 -10.416 -8.628 1.00 93.50 116 ASP A N 1
ATOM 853 C CA . ASP A 1 116 ? -2.059 -11.325 -9.760 1.00 93.50 116 ASP A CA 1
ATOM 854 C C . ASP A 1 116 ? -2.069 -10.586 -11.110 1.00 93.50 116 ASP A C 1
ATOM 856 O O . ASP A 1 116 ? -1.556 -11.112 -12.093 1.00 93.50 116 ASP A O 1
ATOM 860 N N . ARG A 1 117 ? -2.581 -9.351 -11.155 1.00 92.75 117 ARG A N 1
ATOM 861 C CA . ARG A 1 117 ? -2.578 -8.499 -12.351 1.00 92.75 117 ARG A CA 1
ATOM 862 C C . ARG A 1 117 ? -1.180 -8.005 -12.714 1.00 92.75 117 ARG A C 1
ATOM 864 O O . ARG A 1 117 ? -0.786 -8.170 -13.862 1.00 92.75 117 ARG A O 1
ATOM 871 N N . ALA A 1 118 ? -0.440 -7.445 -11.758 1.00 92.62 118 ALA A N 1
ATOM 872 C CA . ALA A 1 118 ? 0.892 -6.888 -12.000 1.00 92.62 118 ALA A CA 1
ATOM 873 C C . ALA A 1 118 ? 1.882 -7.959 -12.491 1.00 92.62 118 ALA A C 1
ATOM 875 O O . ALA A 1 118 ? 2.695 -7.713 -13.376 1.00 92.62 118 ALA A O 1
ATOM 876 N N . PHE A 1 119 ? 1.778 -9.183 -11.962 1.00 91.88 119 PHE A N 1
ATOM 877 C CA . PHE A 1 119 ? 2.635 -10.307 -12.355 1.00 91.88 119 PHE A CA 1
ATOM 878 C C . PHE A 1 119 ? 2.053 -11.173 -13.485 1.00 91.88 119 PHE A C 1
ATOM 880 O O . PHE A 1 119 ? 2.761 -12.021 -14.025 1.00 91.88 119 PHE A O 1
ATOM 887 N N . GLY A 1 120 ? 0.780 -10.986 -13.844 1.00 82.44 120 GLY A N 1
ATOM 888 C CA . GLY A 1 120 ? 0.056 -11.784 -14.843 1.00 82.44 120 GLY A CA 1
ATOM 889 C C . GLY A 1 120 ? 0.447 -11.506 -16.296 1.00 82.44 120 GLY A C 1
ATOM 890 O O . GLY A 1 120 ? -0.086 -12.148 -17.201 1.00 82.44 120 GLY A O 1
ATOM 891 N N . GLY A 1 121 ? 1.394 -10.594 -16.517 1.00 59.66 121 GLY A N 1
ATOM 892 C CA . GLY A 1 121 ? 1.831 -10.169 -17.838 1.00 59.66 121 GLY A CA 1
ATOM 893 C C . GLY A 1 121 ? 0.889 -9.127 -18.427 1.00 59.66 121 GLY A C 1
ATOM 894 O O . GLY A 1 121 ? -0.326 -9.164 -18.225 1.00 59.66 121 GLY A O 1
ATOM 895 N N . SER A 1 122 ? 1.472 -8.183 -19.163 1.00 47.34 122 SER A N 1
ATOM 896 C CA . SER A 1 122 ? 0.734 -7.240 -19.985 1.00 47.34 122 SER A CA 1
ATOM 897 C C . SER A 1 122 ? -0.295 -8.012 -20.808 1.00 47.34 122 SER A C 1
ATOM 899 O O . SER A 1 122 ? 0.033 -8.830 -21.673 1.00 47.34 122 SER A O 1
ATOM 901 N N . CYS A 1 123 ? -1.575 -7.777 -20.529 1.00 37.47 123 CYS A N 1
ATOM 902 C CA . CYS A 1 123 ? -2.606 -8.109 -21.486 1.00 37.47 123 CYS A CA 1
ATOM 903 C C . CYS A 1 123 ? -2.286 -7.300 -22.740 1.00 37.47 123 CYS A C 1
ATOM 905 O O . CYS A 1 123 ? -2.615 -6.121 -22.856 1.00 37.47 123 CYS A O 1
ATOM 907 N N . SER A 1 124 ? -1.615 -7.966 -23.673 1.00 40.47 124 SER A N 1
ATOM 908 C CA . SER A 1 124 ? -1.706 -7.712 -25.092 1.00 40.47 124 SER A CA 1
ATOM 909 C C . SER A 1 124 ? -3.186 -7.531 -25.414 1.00 40.47 124 SER A C 1
ATOM 911 O O . SER A 1 124 ? -3.953 -8.483 -25.548 1.00 40.47 124 SER A O 1
ATOM 913 N N . HIS A 1 125 ? -3.617 -6.279 -25.532 1.00 45.84 125 HIS A N 1
ATOM 914 C CA . HIS A 1 125 ? -4.803 -5.959 -26.301 1.00 45.84 125 HIS A CA 1
ATOM 915 C C . HIS A 1 125 ? -4.471 -6.251 -27.768 1.00 45.84 125 HIS A C 1
ATOM 917 O O . HIS A 1 125 ? -4.260 -5.350 -28.574 1.00 45.84 125 HIS A O 1
ATOM 923 N N . GLY A 1 126 ? -4.400 -7.539 -28.115 1.00 36.88 126 GLY A N 1
ATOM 924 C CA . GLY A 1 126 ? -4.637 -7.979 -29.473 1.00 36.88 126 GLY A CA 1
ATOM 925 C C . GLY A 1 126 ? -6.053 -7.545 -29.801 1.00 36.88 126 GLY A C 1
ATOM 926 O O . GLY A 1 126 ? -7.019 -8.135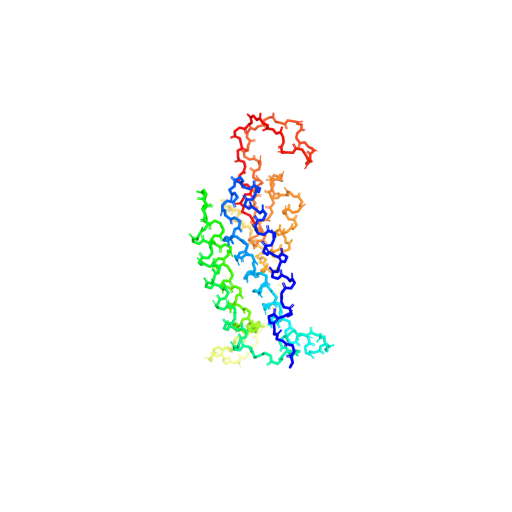 -29.320 1.00 36.88 126 GLY A O 1
ATOM 927 N N . ALA A 1 127 ? -6.184 -6.456 -30.553 1.00 37.75 127 ALA A N 1
ATOM 928 C CA . ALA A 1 127 ? -7.447 -6.121 -31.173 1.00 37.75 127 ALA A CA 1
ATOM 929 C C . ALA A 1 127 ? -7.908 -7.361 -31.958 1.00 37.75 127 ALA A C 1
ATOM 931 O O . ALA A 1 127 ? -7.150 -7.838 -32.809 1.00 37.75 127 ALA A O 1
ATOM 932 N N . PRO A 1 128 ? -9.114 -7.907 -31.723 1.00 41.31 128 PRO A N 1
ATOM 933 C CA . PRO A 1 128 ? -9.723 -8.747 -32.729 1.00 41.31 128 PRO A CA 1
ATOM 934 C C . PRO A 1 128 ? -10.012 -7.809 -33.901 1.00 41.31 128 PRO A C 1
ATOM 936 O O . PRO A 1 128 ? -10.980 -7.048 -33.889 1.00 41.31 128 PRO A O 1
ATOM 939 N N . GLY A 1 129 ? -9.108 -7.790 -34.881 1.00 37.59 129 GLY A N 1
ATOM 940 C CA . GLY A 1 129 ? -9.397 -7.186 -36.171 1.00 37.59 129 GLY A CA 1
ATOM 941 C C . GLY A 1 129 ? -10.720 -7.772 -36.683 1.00 37.59 129 GLY A C 1
ATOM 942 O O . GLY A 1 129 ? -10.953 -8.970 -36.508 1.00 37.59 129 GLY A O 1
ATOM 943 N N . PRO A 1 130 ? -11.609 -6.973 -37.290 1.00 45.50 130 PRO A N 1
ATOM 944 C CA . PRO A 1 130 ? -12.970 -7.397 -37.628 1.00 45.50 130 PRO A CA 1
ATOM 945 C C . PRO A 1 130 ? -13.051 -8.409 -38.788 1.00 45.50 130 PRO A C 1
ATOM 947 O O . PRO A 1 130 ? -14.125 -8.635 -39.333 1.00 45.50 130 PRO A O 1
ATOM 950 N N . PHE A 1 131 ? -11.942 -9.048 -39.161 1.00 44.53 131 PHE A N 1
ATOM 951 C CA . PHE A 1 131 ? -11.863 -9.977 -40.280 1.00 44.53 131 PHE A CA 1
ATOM 952 C C . PHE A 1 131 ? -11.222 -11.289 -39.824 1.00 44.53 131 PHE A C 1
ATOM 954 O O . PHE A 1 131 ? -10.018 -11.499 -39.953 1.00 44.53 131 PHE A O 1
ATOM 961 N N . GLY A 1 132 ? -12.047 -12.183 -39.275 1.00 42.53 132 GLY A N 1
ATOM 962 C CA . GLY A 1 132 ? -11.740 -13.612 -39.323 1.00 42.53 132 GLY A CA 1
ATOM 963 C C . GLY A 1 132 ? -11.746 -14.094 -40.785 1.00 42.53 132 GLY A C 1
ATOM 964 O O . GLY A 1 132 ? -12.423 -13.481 -41.616 1.00 42.53 132 GLY A O 1
ATOM 965 N N . PRO A 1 133 ? -10.991 -15.151 -41.133 1.00 49.75 133 PRO A N 1
ATOM 966 C CA . PRO A 1 133 ? -10.946 -15.657 -42.502 1.00 49.75 133 PRO A CA 1
ATOM 967 C C . PRO A 1 133 ? -12.351 -16.097 -42.959 1.00 49.75 133 PRO A C 1
ATOM 969 O O . PRO A 1 133 ? -13.069 -16.727 -42.175 1.00 49.75 133 PRO A O 1
ATOM 972 N N . PRO A 1 134 ? -12.772 -15.766 -44.195 1.00 53.19 134 PRO A N 1
ATOM 973 C CA . PRO A 1 134 ? -14.090 -16.141 -44.693 1.00 53.19 134 PRO A CA 1
ATOM 974 C C . PRO A 1 134 ? -14.220 -17.671 -44.826 1.00 53.19 134 PRO A C 1
ATOM 976 O O . PRO A 1 134 ? -13.226 -18.353 -45.094 1.00 53.19 134 PRO A O 1
ATOM 979 N N . PRO A 1 135 ? -15.432 -18.232 -44.648 1.00 46.59 135 PRO A N 1
ATOM 980 C CA . PRO A 1 135 ? -15.679 -19.655 -44.853 1.00 46.59 135 PRO A CA 1
ATOM 981 C C . PRO A 1 135 ? -15.449 -20.048 -46.328 1.00 46.59 135 PRO A C 1
ATOM 983 O O . PRO A 1 135 ? -15.749 -19.257 -47.224 1.00 46.59 135 PRO A O 1
ATOM 986 N N . PRO A 1 136 ? -14.934 -21.259 -46.608 1.00 40.69 136 PRO A N 1
ATOM 987 C CA . PRO A 1 136 ? -14.690 -21.712 -47.972 1.00 40.69 136 PRO A CA 1
ATOM 988 C C . PRO A 1 136 ? -16.014 -22.064 -48.662 1.00 40.69 136 PRO A C 1
ATOM 990 O O . PRO A 1 136 ? -16.756 -22.909 -48.163 1.00 40.69 136 PRO A O 1
ATOM 993 N N . GLY A 1 137 ? -16.294 -21.447 -49.815 1.00 48.25 137 GLY A N 1
ATOM 994 C CA . GLY A 1 137 ? -17.379 -21.892 -50.700 1.00 48.25 137 GLY A CA 1
ATOM 995 C C . GLY A 1 137 ? -18.224 -20.803 -51.360 1.00 48.25 137 GLY A C 1
ATOM 996 O O . GLY A 1 137 ? -19.442 -20.948 -51.398 1.00 48.25 137 GLY A O 1
ATOM 997 N N . PHE A 1 138 ? -17.625 -19.734 -51.889 1.00 35.81 138 PHE A N 1
ATOM 998 C CA . PHE A 1 138 ? -18.358 -18.845 -52.795 1.00 35.81 138 PHE A CA 1
ATOM 999 C C . PHE A 1 138 ? -17.478 -18.457 -53.985 1.00 35.81 138 PHE A C 1
ATOM 1001 O O . PHE A 1 138 ? -16.575 -17.629 -53.863 1.00 35.81 138 PHE A O 1
ATOM 1008 N N . ASP A 1 139 ? -17.720 -19.120 -55.113 1.00 37.84 139 ASP A N 1
ATOM 1009 C CA . ASP A 1 139 ? -17.095 -18.836 -56.404 1.00 37.84 139 ASP A CA 1
ATOM 1010 C C . ASP A 1 139 ? -17.655 -17.524 -56.994 1.00 37.84 139 ASP A C 1
ATOM 1012 O O . ASP A 1 139 ? -18.857 -17.266 -56.861 1.00 37.84 139 ASP A O 1
ATOM 1016 N N . PRO A 1 140 ? -16.839 -16.677 -57.651 1.00 40.38 140 PRO A N 1
ATOM 1017 C CA . PRO A 1 140 ? -17.318 -15.471 -58.309 1.00 40.38 140 PRO A CA 1
ATOM 1018 C C . PRO A 1 140 ? -17.509 -15.722 -59.810 1.00 40.38 140 PRO A C 1
ATOM 1020 O O . PRO A 1 140 ? -16.533 -15.812 -60.551 1.00 40.38 140 PRO A O 1
ATOM 1023 N N . GLU A 1 141 ? -18.755 -15.748 -60.281 1.00 35.38 141 GLU A N 1
ATOM 1024 C CA . GLU A 1 141 ? -19.046 -15.635 -61.715 1.00 35.38 141 GLU A CA 1
ATOM 1025 C C . GLU A 1 141 ? -20.212 -14.657 -61.950 1.00 35.38 141 GLU A C 1
ATOM 1027 O O . GLU A 1 141 ? -21.322 -14.833 -61.451 1.00 35.38 141 GLU A O 1
ATOM 1032 N N . ALA A 1 142 ? -19.904 -13.563 -62.652 1.00 36.12 142 ALA A N 1
ATOM 1033 C CA . ALA A 1 142 ? -20.826 -12.572 -63.233 1.00 36.12 142 ALA A CA 1
ATOM 1034 C C . ALA A 1 142 ? -21.372 -13.114 -64.595 1.00 36.12 142 ALA A C 1
ATOM 1036 O O . ALA A 1 142 ? -20.874 -14.169 -64.990 1.00 36.12 142 ALA A O 1
ATOM 1037 N N . PRO A 1 143 ? -22.278 -12.464 -65.386 1.00 47.84 143 PRO A N 1
ATOM 1038 C CA . PRO A 1 143 ? -22.599 -11.023 -65.430 1.00 47.84 143 PRO A CA 1
ATOM 1039 C C . PRO A 1 143 ? -24.058 -10.600 -65.809 1.00 47.84 143 PRO A C 1
ATOM 1041 O O . PRO A 1 143 ? -24.937 -11.420 -66.054 1.00 47.84 143 PRO A O 1
ATOM 1044 N N . ASP A 1 144 ? -24.231 -9.270 -65.901 1.00 31.88 144 ASP A N 1
ATOM 1045 C CA . ASP A 1 144 ? -25.222 -8.459 -66.648 1.00 31.88 144 ASP A CA 1
ATOM 1046 C C . ASP A 1 144 ? -26.707 -8.399 -66.221 1.00 31.88 144 ASP A C 1
ATOM 1048 O O . ASP A 1 144 ? -27.450 -9.373 -66.347 1.00 31.88 144 ASP A O 1
ATOM 1052 N N . ARG A 1 145 ? -27.192 -7.177 -65.901 1.00 32.22 145 ARG A N 1
ATOM 1053 C CA . ARG A 1 145 ? -28.099 -6.390 -66.781 1.00 32.22 145 ARG A CA 1
ATOM 1054 C C . ARG A 1 145 ? -28.582 -5.043 -66.201 1.00 32.22 145 ARG A C 1
ATOM 1056 O O . ARG A 1 145 ? -29.005 -4.958 -65.055 1.00 32.22 145 ARG A O 1
ATOM 1063 N N . ASP A 1 146 ? -28.523 -4.067 -67.107 1.00 30.83 146 ASP A N 1
ATOM 1064 C CA . ASP A 1 146 ? -29.161 -2.751 -67.282 1.00 30.83 146 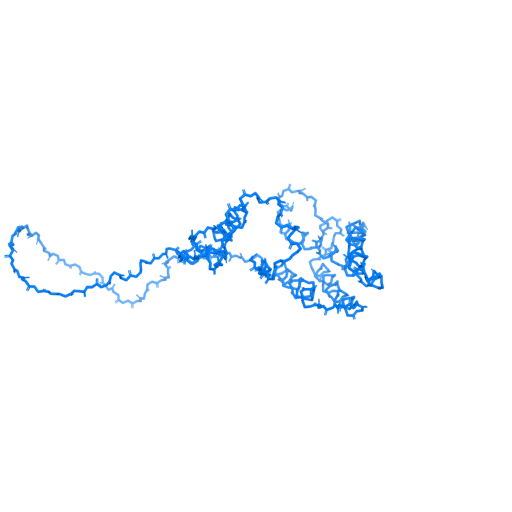ASP A CA 1
ATOM 1065 C C . ASP A 1 146 ? -30.259 -2.224 -66.336 1.00 30.83 146 ASP A C 1
ATOM 1067 O O . ASP A 1 146 ? -31.254 -2.885 -66.036 1.00 30.83 146 ASP A O 1
ATOM 1071 N N . ASP A 1 147 ? -30.075 -0.933 -66.033 1.00 33.91 147 ASP A N 1
ATOM 1072 C CA . ASP A 1 147 ? -31.020 0.195 -66.025 1.00 33.91 147 ASP A CA 1
ATOM 1073 C C . ASP A 1 147 ? -32.536 -0.068 -66.083 1.00 33.91 147 ASP A C 1
ATOM 1075 O O . ASP A 1 147 ? -33.056 -0.660 -67.034 1.00 33.91 147 ASP A O 1
ATOM 1079 N N . ARG A 1 148 ? -33.260 0.578 -65.150 1.00 32.97 148 ARG A N 1
ATOM 1080 C CA . ARG A 1 148 ? -34.519 1.296 -65.426 1.00 32.97 148 ARG A CA 1
ATOM 1081 C C . ARG A 1 148 ? -34.903 2.272 -64.309 1.00 32.97 148 ARG A C 1
ATOM 1083 O O . ARG A 1 148 ? -35.050 1.899 -63.148 1.00 32.97 148 ARG A O 1
ATOM 1090 N N . ASP A 1 149 ? -35.061 3.514 -64.746 1.00 34.16 149 ASP A N 1
ATOM 1091 C CA . ASP A 1 149 ? -35.707 4.659 -64.108 1.00 34.16 149 ASP A CA 1
ATOM 1092 C C . ASP A 1 149 ? -37.253 4.507 -64.129 1.00 34.16 149 ASP A C 1
ATOM 1094 O O . ASP A 1 149 ? -37.776 3.581 -64.754 1.00 34.16 149 ASP A O 1
ATOM 1098 N N . ASP A 1 150 ? -37.942 5.471 -63.510 1.00 32.53 150 ASP A N 1
ATOM 1099 C CA . ASP A 1 150 ? -39.384 5.802 -63.566 1.00 32.53 150 ASP A CA 1
ATOM 1100 C C . ASP A 1 150 ? -40.351 5.325 -62.448 1.00 32.53 150 ASP A C 1
ATOM 1102 O O . ASP A 1 150 ? -40.880 4.219 -62.436 1.00 32.53 150 ASP A O 1
ATOM 1106 N N . ARG A 1 151 ? -40.585 6.276 -61.524 1.00 33.09 151 ARG A N 1
ATOM 1107 C CA . ARG A 1 151 ? -41.838 7.015 -61.204 1.00 33.09 151 ARG A CA 1
ATOM 1108 C C . ARG A 1 151 ? -43.177 6.306 -60.908 1.00 33.09 151 ARG A C 1
ATOM 1110 O O . ARG A 1 151 ? -43.648 5.473 -61.663 1.00 33.09 151 ARG A O 1
ATOM 1117 N N . ASP A 1 152 ? -43.816 6.898 -59.884 1.00 32.00 152 ASP A N 1
ATOM 1118 C CA . ASP A 1 152 ? -45.252 7.021 -59.550 1.00 32.00 152 ASP A CA 1
ATOM 1119 C C . ASP A 1 152 ? -46.083 5.740 -59.348 1.00 32.00 152 ASP A C 1
ATOM 1121 O O . ASP A 1 152 ? -46.269 4.938 -60.249 1.00 32.00 152 ASP A O 1
ATOM 1125 N N . ASP A 1 153 ? -46.665 5.572 -58.154 1.00 31.70 153 ASP A N 1
ATOM 1126 C CA . ASP A 1 153 ? -48.061 5.979 -57.936 1.00 31.70 153 ASP A CA 1
ATOM 1127 C C . ASP A 1 153 ? -48.529 5.720 -56.492 1.00 31.70 153 ASP A C 1
ATOM 1129 O O . ASP A 1 153 ? -48.070 4.825 -55.778 1.00 31.70 153 ASP A O 1
ATOM 1133 N N . ARG A 1 154 ? -49.461 6.571 -56.060 1.00 34.66 154 ARG A N 1
ATOM 1134 C CA . ARG A 1 154 ? -50.174 6.516 -54.781 1.00 34.66 154 ARG A CA 1
ATOM 1135 C C . ARG A 1 154 ? -51.290 5.472 -54.837 1.00 34.66 154 ARG A C 1
ATOM 1137 O O . ARG A 1 154 ? -51.992 5.399 -55.833 1.00 34.66 154 ARG A O 1
ATOM 1144 N N . ASP A 1 155 ? -51.498 4.759 -53.728 1.00 31.31 155 ASP A N 1
ATOM 1145 C CA . ASP A 1 155 ? -52.785 4.594 -53.021 1.00 31.31 155 ASP A CA 1
ATOM 1146 C C . ASP A 1 155 ? -52.800 3.299 -52.193 1.00 31.31 155 ASP A C 1
ATOM 1148 O O . ASP A 1 155 ? -52.514 2.214 -52.690 1.00 31.31 155 ASP A O 1
ATOM 1152 N N . GLY A 1 156 ? -53.192 3.388 -50.916 1.00 28.62 156 GLY A N 1
ATOM 1153 C CA . GLY A 1 156 ? -53.491 2.187 -50.130 1.00 28.62 156 GLY A CA 1
ATOM 1154 C C . GLY A 1 156 ? -53.499 2.378 -48.618 1.00 28.62 156 GLY A C 1
ATOM 1155 O O . GLY A 1 156 ? -52.483 2.228 -47.954 1.00 28.62 156 GLY A O 1
ATOM 1156 N N . ARG A 1 157 ? -54.675 2.687 -48.068 1.00 34.31 157 ARG A N 1
ATOM 1157 C CA . ARG A 1 157 ? -54.993 2.744 -46.631 1.00 34.31 157 ARG A CA 1
ATOM 1158 C C . ARG A 1 157 ? -54.709 1.432 -45.879 1.00 34.31 157 ARG A C 1
ATOM 1160 O O . ARG A 1 157 ? -55.038 0.360 -46.371 1.00 34.31 157 ARG A O 1
ATOM 1167 N N . GLY A 1 158 ? -54.334 1.580 -44.602 1.00 28.33 158 GLY A N 1
ATOM 1168 C CA . GLY A 1 158 ? -54.379 0.553 -43.545 1.00 28.33 158 GLY A CA 1
ATOM 1169 C C . GLY A 1 158 ? -52.984 0.276 -42.980 1.00 28.33 158 GLY A C 1
ATOM 1170 O O . GLY A 1 158 ? -52.061 0.055 -43.737 1.00 28.33 158 GLY A O 1
ATOM 1171 N N . GLY A 1 159 ? -52.689 0.291 -41.688 1.00 28.09 159 GLY A N 1
ATOM 1172 C CA . GLY A 1 159 ? -53.440 0.494 -40.463 1.00 28.09 159 GLY A CA 1
ATOM 1173 C C . GLY A 1 159 ? -52.445 0.332 -39.298 1.00 28.09 159 GLY A C 1
ATOM 1174 O O . GLY A 1 159 ? -51.375 -0.232 -39.475 1.00 28.09 159 GLY A O 1
ATOM 1175 N N . HIS A 1 160 ? -52.830 0.825 -38.122 1.00 31.92 160 HIS A N 1
ATOM 1176 C CA . HIS A 1 160 ? -52.376 0.385 -36.794 1.00 31.92 160 HIS A CA 1
ATOM 1177 C C . HIS A 1 160 ? -50.879 0.479 -36.414 1.00 31.92 160 HIS A C 1
ATOM 1179 O O . HIS A 1 160 ? -50.050 -0.326 -36.809 1.00 31.92 160 HIS A O 1
ATOM 1185 N N . GLY A 1 161 ? -50.605 1.426 -35.505 1.00 34.38 161 GLY A N 1
ATOM 1186 C CA . GLY A 1 161 ? -49.768 1.264 -34.307 1.00 34.38 161 GLY A CA 1
ATOM 1187 C C . GLY A 1 161 ? -48.455 0.486 -34.426 1.00 34.38 161 GLY A C 1
ATOM 1188 O O . GLY A 1 161 ? -48.439 -0.735 -34.338 1.00 34.38 161 GLY A O 1
ATOM 1189 N N . GLY A 1 162 ? -47.338 1.212 -34.456 1.00 30.91 162 GLY A N 1
ATOM 1190 C CA . GLY A 1 162 ? -46.008 0.663 -34.207 1.00 30.91 162 GLY A CA 1
ATOM 1191 C C . GLY A 1 162 ? -45.296 1.503 -33.159 1.00 30.91 162 GLY A C 1
ATOM 1192 O O . GLY A 1 162 ? -44.781 2.574 -33.464 1.00 30.91 162 GLY A O 1
ATOM 1193 N N . HIS A 1 163 ? -45.308 1.031 -31.916 1.00 34.94 163 HIS A N 1
ATOM 1194 C CA . HIS A 1 163 ? -44.532 1.578 -30.811 1.00 34.94 163 HIS A CA 1
ATOM 1195 C C . HIS A 1 163 ? -43.058 1.715 -31.218 1.00 34.94 163 HIS A C 1
ATOM 1197 O O . HIS A 1 163 ? -42.424 0.730 -31.598 1.00 34.94 163 HIS A O 1
ATOM 1203 N N . GLY A 1 164 ? -42.516 2.934 -31.136 1.00 33.62 164 GLY A N 1
ATOM 1204 C CA . GLY A 1 164 ? -41.088 3.183 -31.298 1.00 33.62 164 GLY A CA 1
ATOM 1205 C C . GLY A 1 164 ? -40.312 2.395 -30.247 1.00 33.62 164 GLY A C 1
ATOM 1206 O O . GLY A 1 164 ? -40.335 2.737 -29.067 1.00 33.62 164 GLY A O 1
ATOM 1207 N N . GLY A 1 165 ? -39.672 1.305 -30.669 1.00 36.69 165 GLY A N 1
ATOM 1208 C CA . GLY A 1 165 ? -38.769 0.535 -29.819 1.00 36.69 165 GLY A CA 1
ATOM 1209 C C . GLY A 1 165 ? -37.589 1.401 -29.360 1.00 36.69 165 GLY A C 1
ATOM 1210 O O . GLY A 1 165 ? -37.187 2.317 -30.082 1.00 36.69 165 GLY A O 1
ATOM 1211 N N . PRO A 1 166 ? -37.021 1.142 -28.169 1.00 47.84 166 PRO A N 1
ATOM 1212 C CA . PRO A 1 166 ? -35.975 1.984 -27.609 1.00 47.84 166 PRO A CA 1
ATOM 1213 C C . PRO A 1 166 ? -34.746 1.957 -28.519 1.00 47.84 166 PRO A C 1
ATOM 1215 O O . PRO A 1 166 ? -34.230 0.889 -28.866 1.00 47.84 166 PRO A O 1
ATOM 1218 N N . GLY A 1 167 ? -34.294 3.149 -28.915 1.00 49.28 167 GLY A N 1
ATOM 1219 C CA . GLY A 1 167 ? -33.091 3.336 -29.714 1.00 49.28 167 GLY A CA 1
ATOM 1220 C C . GLY A 1 167 ? -31.914 2.583 -29.098 1.00 49.28 167 GLY A C 1
ATOM 1221 O O . GLY A 1 167 ? -31.696 2.603 -27.886 1.00 49.28 167 GLY A O 1
ATOM 1222 N N . ARG A 1 168 ? -31.153 1.872 -29.933 1.00 52.28 168 ARG A N 1
ATOM 1223 C CA . ARG A 1 168 ? -29.915 1.216 -29.503 1.00 52.28 168 ARG A CA 1
ATOM 1224 C C . ARG A 1 168 ? -28.914 2.297 -29.093 1.00 52.28 168 ARG A C 1
ATOM 1226 O O . ARG A 1 168 ? -28.258 2.882 -29.947 1.00 52.28 168 ARG A O 1
ATOM 1233 N N . HIS A 1 169 ? -28.802 2.559 -27.794 1.00 58.56 169 HIS A N 1
ATOM 1234 C CA . HIS A 1 169 ? -27.776 3.452 -27.264 1.00 58.56 169 HIS A CA 1
ATOM 1235 C C . HIS A 1 169 ? -26.386 2.826 -27.484 1.00 58.56 169 HIS A C 1
ATOM 1237 O O . HIS A 1 169 ? -26.201 1.637 -27.188 1.00 58.56 169 HIS A O 1
ATOM 1243 N N . PRO A 1 170 ? -25.405 3.579 -28.014 1.00 60.16 170 PRO A N 1
ATOM 1244 C CA . PRO A 1 170 ? -24.058 3.064 -28.213 1.00 60.16 170 PRO A CA 1
ATOM 1245 C C . PRO A 1 170 ? -23.428 2.747 -26.852 1.00 60.16 170 PRO A C 1
ATOM 1247 O O . PRO A 1 170 ? -23.312 3.612 -25.983 1.00 60.16 170 PRO A O 1
ATOM 1250 N N . LYS A 1 171 ? -23.033 1.486 -26.651 1.00 70.88 171 LYS A N 1
ATOM 1251 C CA . LYS A 1 171 ? -22.330 1.056 -25.435 1.00 70.88 171 LYS A CA 1
ATOM 1252 C C . LYS A 1 171 ? -20.913 1.626 -25.454 1.00 70.88 171 LYS A C 1
ATOM 1254 O O . LYS A 1 171 ? -20.206 1.478 -26.450 1.00 70.88 171 LYS A O 1
ATOM 1259 N N . ARG A 1 172 ? -20.498 2.270 -24.363 1.00 77.50 172 ARG A N 1
ATOM 1260 C CA . ARG A 1 172 ? -19.153 2.850 -24.233 1.00 77.50 172 ARG A CA 1
ATOM 1261 C C . ARG A 1 172 ? -18.166 1.768 -23.786 1.00 77.50 172 ARG A C 1
ATOM 1263 O O . ARG A 1 172 ? -18.506 0.913 -22.968 1.00 77.50 172 ARG A O 1
ATOM 1270 N N . GLY A 1 173 ? -16.948 1.803 -24.330 1.00 74.88 173 GLY A N 1
ATOM 1271 C CA . GLY A 1 173 ? -15.847 0.945 -23.879 1.00 74.88 173 GLY A CA 1
ATOM 1272 C C . GLY A 1 173 ? -15.434 1.261 -22.438 1.00 74.88 173 GLY A C 1
ATOM 1273 O O . GLY A 1 173 ? -15.796 2.309 -21.907 1.00 74.88 173 GLY A O 1
ATOM 1274 N N . PHE A 1 174 ? -14.663 0.373 -21.808 1.00 73.44 174 PHE A N 1
ATOM 1275 C CA . PHE A 1 174 ? -14.322 0.460 -20.381 1.00 73.44 174 PHE A CA 1
ATOM 1276 C C . PHE A 1 174 ? -13.747 1.828 -19.975 1.00 73.44 174 PHE A C 1
ATOM 1278 O O . PHE A 1 174 ? -14.309 2.478 -19.100 1.00 73.44 174 PHE A O 1
ATOM 1285 N N . LEU A 1 175 ? -12.717 2.308 -20.683 1.00 78.31 175 LEU A N 1
ATOM 1286 C CA . LEU A 1 175 ? -12.061 3.594 -20.403 1.00 78.31 175 LEU A CA 1
ATOM 1287 C C . LEU A 1 175 ? -12.991 4.796 -20.612 1.00 78.31 175 LEU A C 1
ATOM 1289 O O . LEU A 1 175 ? -13.029 5.708 -19.789 1.00 78.31 175 LEU A O 1
ATOM 1293 N N . ALA A 1 176 ? -13.785 4.776 -21.685 1.00 75.69 176 ALA A N 1
ATOM 1294 C CA . ALA A 1 176 ? -14.765 5.824 -21.955 1.00 75.69 176 ALA A CA 1
ATOM 1295 C C . ALA A 1 176 ? -15.877 5.848 -20.892 1.00 75.69 176 ALA A C 1
ATOM 1297 O O . ALA A 1 176 ? -16.361 6.920 -20.541 1.00 75.69 176 ALA A O 1
ATOM 1298 N N . GLY A 1 177 ? -16.259 4.686 -20.355 1.00 82.75 177 GLY A N 1
ATOM 1299 C CA . GLY A 1 177 ? -17.209 4.595 -19.251 1.00 82.75 177 GLY A CA 1
ATOM 1300 C C . GLY A 1 177 ? -16.633 5.084 -17.923 1.00 82.75 177 GLY A C 1
ATOM 1301 O O . GLY A 1 177 ? -17.321 5.821 -17.227 1.00 82.75 177 GLY A O 1
ATOM 1302 N N . CYS A 1 178 ? -15.366 4.786 -17.612 1.00 81.56 178 CYS A N 1
ATOM 1303 C CA . CYS A 1 178 ? -14.696 5.317 -16.419 1.00 81.56 178 CYS A CA 1
ATOM 1304 C C . CYS A 1 178 ? -14.597 6.850 -16.446 1.00 81.56 178 CYS A C 1
ATOM 1306 O O . CYS A 1 178 ? -14.893 7.496 -15.446 1.00 81.56 178 CYS A O 1
ATOM 1308 N N . ALA A 1 179 ? -14.243 7.444 -17.592 1.00 80.31 179 ALA A N 1
ATOM 1309 C CA . ALA A 1 179 ? -14.185 8.901 -17.733 1.00 80.31 179 ALA A CA 1
ATOM 1310 C C . ALA A 1 179 ? -15.562 9.559 -17.531 1.00 80.31 179 ALA A C 1
ATOM 1312 O O . ALA A 1 179 ? -15.675 10.583 -16.857 1.00 80.31 179 ALA A O 1
ATOM 1313 N N . VAL A 1 180 ? -16.624 8.949 -18.070 1.00 83.44 180 VAL A N 1
ATOM 1314 C CA . VAL A 1 180 ? -18.001 9.419 -17.858 1.00 83.44 180 VAL A CA 1
ATOM 1315 C C . VAL A 1 180 ? -18.425 9.237 -16.399 1.00 83.44 180 VAL A C 1
ATOM 1317 O O . VAL A 1 180 ? -19.026 10.146 -15.842 1.00 83.44 180 VAL A O 1
ATOM 1320 N N . ALA A 1 181 ? -18.083 8.118 -15.756 1.00 83.25 181 ALA A N 1
ATOM 1321 C CA . ALA A 1 181 ? -18.388 7.873 -14.346 1.00 83.25 181 ALA A CA 1
ATOM 1322 C C . ALA A 1 181 ? -17.707 8.901 -13.430 1.00 83.25 181 ALA A C 1
ATOM 1324 O O . ALA A 1 181 ? -18.380 9.524 -12.616 1.00 83.25 181 ALA A O 1
ATOM 1325 N N . ALA A 1 182 ? -16.410 9.159 -13.630 1.00 79.31 182 ALA A N 1
ATOM 1326 C CA . ALA A 1 182 ? -15.684 10.190 -12.893 1.00 79.31 182 ALA A CA 1
ATOM 1327 C C . ALA A 1 182 ? -16.324 11.574 -13.086 1.00 79.31 182 ALA A C 1
ATOM 1329 O O . ALA A 1 182 ? -16.562 12.282 -12.114 1.00 79.31 182 ALA A O 1
ATOM 1330 N N . GLY A 1 183 ? -16.697 11.933 -14.320 1.00 81.38 183 GLY A N 1
ATOM 1331 C CA . GLY A 1 183 ? -17.420 13.177 -14.590 1.00 81.38 183 GLY A CA 1
ATOM 1332 C C . GLY A 1 183 ? -18.772 13.256 -13.874 1.00 81.38 183 GLY A C 1
ATOM 1333 O O . GLY A 1 183 ? -19.095 14.291 -13.298 1.00 81.38 183 GLY A O 1
ATOM 1334 N N . LEU A 1 184 ? -19.552 12.172 -13.867 1.00 82.56 184 LEU A N 1
ATOM 1335 C CA . LEU A 1 184 ? -20.856 12.112 -13.197 1.00 82.56 184 LEU A CA 1
ATOM 1336 C C . LEU A 1 184 ? -20.739 12.222 -11.671 1.00 82.56 184 LEU A C 1
ATOM 1338 O O . LEU A 1 184 ? -21.555 12.914 -11.064 1.00 82.56 184 LEU A O 1
ATOM 1342 N N . CYS A 1 185 ? -19.733 11.585 -11.065 1.00 78.00 185 CYS A N 1
ATOM 1343 C CA . CYS A 1 185 ? -19.493 11.646 -9.623 1.00 78.00 185 CYS A CA 1
ATOM 1344 C C . CYS A 1 185 ? -18.925 13.008 -9.204 1.00 78.00 185 CYS A C 1
ATOM 1346 O O . CYS A 1 185 ? -19.444 13.630 -8.284 1.00 78.00 185 CYS A O 1
ATOM 1348 N N . CYS A 1 186 ? -17.923 13.530 -9.918 1.00 71.44 186 CYS A N 1
ATOM 1349 C CA . CYS A 1 186 ? -17.302 14.817 -9.589 1.00 71.44 186 CYS A CA 1
ATOM 1350 C C . CYS A 1 186 ? -18.226 16.024 -9.818 1.00 71.44 186 CYS A C 1
ATOM 1352 O O . CYS A 1 186 ? -17.983 17.083 -9.251 1.00 71.44 186 CYS A O 1
ATOM 1354 N N . THR A 1 187 ? -19.268 15.888 -10.644 1.00 74.38 187 THR A N 1
ATOM 1355 C CA . THR A 1 187 ? -20.281 16.941 -10.861 1.00 74.38 187 THR A CA 1
ATOM 1356 C C . THR A 1 187 ? -21.585 16.689 -10.102 1.00 74.38 187 THR A C 1
ATOM 1358 O O . THR A 1 187 ? -22.576 17.371 -10.355 1.00 74.38 187 THR A O 1
ATOM 1361 N N . CYS A 1 188 ? -21.615 15.687 -9.212 1.00 71.75 188 CYS A N 1
ATOM 1362 C CA . CYS A 1 188 ? -22.801 15.231 -8.476 1.00 71.75 188 CYS A CA 1
ATOM 1363 C C . CYS A 1 188 ? -24.012 14.891 -9.361 1.00 71.75 188 CYS 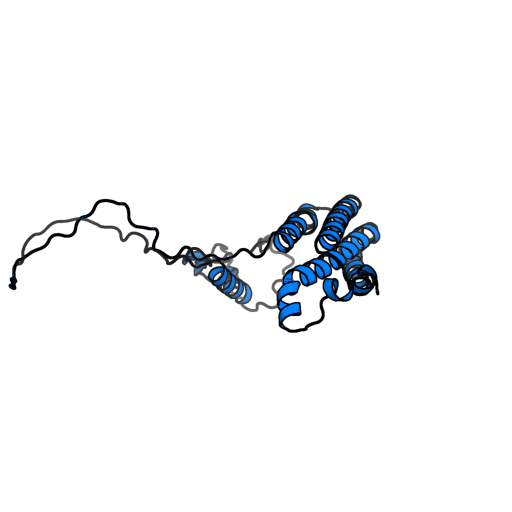A C 1
ATOM 1365 O O . CYS A 1 188 ? -25.126 14.740 -8.865 1.00 71.75 188 CYS A O 1
ATOM 1367 N N . ARG A 1 189 ? -23.825 14.720 -10.675 1.00 74.00 189 ARG A N 1
ATOM 1368 C CA . ARG A 1 189 ? -24.909 14.438 -11.621 1.00 74.00 189 ARG A CA 1
ATOM 1369 C C . ARG A 1 189 ? -25.531 13.063 -11.375 1.00 74.00 189 ARG A C 1
ATOM 1371 O O . ARG A 1 189 ? -26.718 12.888 -11.614 1.00 74.00 189 ARG A O 1
ATOM 1378 N N . ALA A 1 190 ? -24.742 12.113 -10.870 1.00 77.62 190 ALA A N 1
ATOM 1379 C CA . ALA A 1 190 ? -25.244 10.807 -10.440 1.00 77.62 190 ALA A CA 1
ATOM 1380 C C . ALA A 1 190 ? -26.214 10.899 -9.244 1.00 77.62 190 ALA A C 1
ATOM 1382 O O . ALA A 1 190 ? -27.095 10.055 -9.110 1.00 77.62 190 ALA A O 1
ATOM 1383 N N . CYS A 1 191 ? -26.081 11.929 -8.404 1.00 73.31 191 CYS A N 1
ATOM 1384 C CA . CYS A 1 191 ? -26.916 12.119 -7.219 1.00 73.31 191 CYS A CA 1
ATOM 1385 C C . CYS A 1 191 ? -28.081 13.081 -7.494 1.00 73.31 191 CYS A C 1
ATOM 1387 O O . CYS A 1 191 ? -29.224 12.760 -7.190 1.00 73.31 191 CYS A O 1
ATOM 1389 N N . CYS A 1 192 ? -27.798 14.233 -8.108 1.00 70.88 192 CYS A N 1
ATOM 1390 C CA . CYS A 1 192 ? -28.697 15.391 -8.110 1.00 70.88 192 CYS A CA 1
ATOM 1391 C C . CYS A 1 192 ? -29.356 15.697 -9.461 1.00 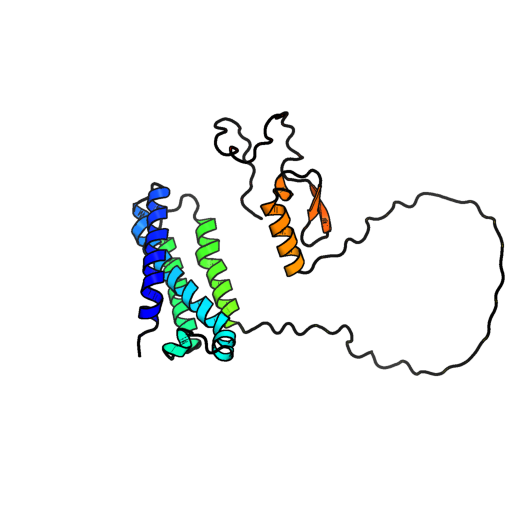70.88 192 CYS A C 1
ATOM 1393 O O . CYS A 1 192 ? -30.192 16.595 -9.532 1.00 70.88 192 CYS A O 1
ATOM 1395 N N . ALA A 1 193 ? -28.971 15.033 -10.555 1.00 70.88 193 ALA A N 1
ATOM 1396 C CA . ALA A 1 193 ? -29.630 15.281 -11.834 1.00 70.88 193 ALA A CA 1
ATOM 1397 C C . ALA A 1 193 ? -30.879 14.426 -11.987 1.00 70.88 193 ALA A C 1
ATOM 1399 O O . ALA A 1 193 ? -30.862 13.233 -11.695 1.00 70.88 193 ALA A O 1
ATOM 1400 N N . SER A 1 194 ? -31.925 15.028 -12.547 1.00 68.06 194 SER A N 1
ATOM 1401 C CA . SER A 1 194 ? -33.170 14.323 -12.839 1.00 68.06 194 SER A CA 1
ATOM 1402 C C . SER A 1 194 ? -32.966 13.162 -13.812 1.00 68.06 194 SER A C 1
ATOM 1404 O O . SER A 1 194 ? -33.505 12.085 -13.606 1.00 68.06 194 SER A O 1
ATOM 1406 N N . GLU A 1 195 ? -32.115 13.339 -14.828 1.00 78.75 195 GLU A N 1
ATOM 1407 C CA . GLU A 1 195 ? -31.690 12.260 -15.719 1.00 78.75 195 GLU A CA 1
ATOM 1408 C C . GLU A 1 195 ? -30.200 12.366 -16.096 1.00 78.75 195 GLU A C 1
ATOM 1410 O O . GLU A 1 195 ? -29.672 13.432 -16.456 1.00 78.75 195 GLU A O 1
ATOM 1415 N N . PHE A 1 196 ? -29.516 11.222 -16.099 1.00 79.12 196 PHE A N 1
ATOM 1416 C CA . PHE A 1 196 ? -28.169 11.059 -16.636 1.00 79.12 196 PHE A CA 1
ATOM 1417 C C . PHE A 1 196 ? -28.029 9.758 -17.438 1.00 79.12 196 PHE A C 1
ATOM 1419 O O . PHE A 1 196 ? -28.752 8.785 -17.238 1.00 79.12 196 PHE A O 1
ATOM 1426 N N . GLU A 1 197 ? -27.092 9.724 -18.385 1.00 83.44 197 GLU A N 1
ATOM 1427 C CA . GLU A 1 197 ? -26.796 8.504 -19.139 1.00 83.44 197 GLU A CA 1
ATOM 1428 C C . GLU A 1 197 ? -25.812 7.622 -18.373 1.00 83.44 197 GLU A C 1
ATOM 1430 O O . GLU A 1 197 ? -24.738 8.063 -17.967 1.00 83.44 197 GLU A O 1
ATOM 1435 N N . GLY A 1 198 ? -26.155 6.344 -18.217 1.00 79.38 198 GLY A N 1
ATOM 1436 C CA . GLY A 1 198 ? -25.315 5.383 -17.523 1.00 79.38 198 GLY A CA 1
ATOM 1437 C C . GLY A 1 198 ? -23.951 5.212 -18.214 1.00 79.38 198 GLY A C 1
ATOM 1438 O O . GLY A 1 198 ? -23.922 4.960 -19.425 1.00 79.38 198 GLY A O 1
ATOM 1439 N N . PRO A 1 199 ? -22.836 5.238 -17.460 1.00 80.75 199 PRO A N 1
ATOM 1440 C CA . PRO A 1 199 ? -21.476 5.369 -17.995 1.00 80.75 199 PRO A CA 1
ATOM 1441 C C . PRO A 1 199 ? -21.078 4.324 -19.046 1.00 80.75 199 PRO A C 1
ATOM 1443 O O . PRO A 1 199 ? -20.378 4.650 -19.998 1.00 80.75 199 PRO A O 1
ATOM 1446 N N . TRP A 1 200 ? -21.570 3.085 -18.946 1.00 77.06 200 TRP A N 1
ATOM 1447 C CA . TRP A 1 200 ? -21.263 2.026 -19.923 1.00 77.06 200 TRP A CA 1
ATOM 1448 C C . TRP A 1 200 ? -22.420 1.684 -20.861 1.00 77.06 200 TRP A C 1
ATOM 1450 O O . TRP A 1 200 ? -22.207 1.367 -22.031 1.00 77.06 200 TRP A O 1
ATOM 1460 N N . SER A 1 201 ? -23.658 1.724 -20.363 1.00 73.25 201 SER A N 1
ATOM 1461 C CA . SER A 1 201 ? -24.815 1.242 -21.130 1.00 73.25 201 SER A CA 1
ATOM 1462 C C . SER A 1 201 ? -25.504 2.314 -21.970 1.00 73.25 201 SER A C 1
ATOM 1464 O O . SER A 1 201 ? -26.346 1.957 -22.788 1.00 73.25 201 SER A O 1
ATOM 1466 N N . GLY A 1 202 ? -25.204 3.600 -21.741 1.00 71.06 202 GLY A N 1
ATOM 1467 C CA . GLY A 1 202 ? -25.879 4.727 -22.397 1.00 71.06 202 GLY A CA 1
ATOM 1468 C C . GLY A 1 202 ? -27.376 4.834 -22.081 1.00 71.06 202 GLY A C 1
ATOM 1469 O O . GLY A 1 202 ? -28.055 5.709 -22.602 1.00 71.06 202 GLY A O 1
ATOM 1470 N N . ARG A 1 203 ? -27.911 3.943 -21.235 1.00 77.19 203 ARG A N 1
ATOM 1471 C CA . ARG A 1 203 ? -29.301 3.983 -20.781 1.00 77.19 203 ARG A CA 1
ATOM 1472 C C . ARG A 1 203 ? -29.484 5.148 -19.827 1.00 77.19 203 ARG A C 1
ATOM 1474 O O . ARG A 1 203 ? -28.658 5.321 -18.931 1.00 77.19 203 ARG A O 1
ATOM 1481 N N . LYS A 1 204 ? -30.582 5.877 -19.991 1.00 81.81 204 LYS A N 1
ATOM 1482 C CA . LYS A 1 204 ? -30.997 6.900 -19.038 1.00 81.81 204 LYS A CA 1
ATOM 1483 C C . LYS A 1 204 ? -31.246 6.284 -17.661 1.00 81.81 204 LYS A C 1
ATOM 1485 O O . LYS A 1 204 ? -31.778 5.176 -17.552 1.00 81.81 204 LYS A O 1
ATOM 1490 N N . ARG A 1 205 ? -30.789 6.990 -16.640 1.00 76.25 205 ARG A N 1
ATOM 1491 C CA . ARG A 1 205 ? -30.925 6.706 -15.215 1.00 76.25 205 ARG A CA 1
ATOM 1492 C C . ARG A 1 205 ? -31.335 8.002 -14.535 1.00 76.25 205 ARG A C 1
ATOM 1494 O O . ARG A 1 205 ? -30.967 9.074 -15.009 1.00 76.25 205 ARG A O 1
ATOM 1501 N N . GLU A 1 206 ? -32.060 7.883 -13.443 1.00 77.94 206 GLU A N 1
ATOM 1502 C CA . GLU A 1 206 ? -32.437 9.022 -12.613 1.00 77.94 206 GLU A CA 1
ATOM 1503 C C . GLU A 1 206 ? -31.451 9.133 -11.449 1.00 77.94 206 GLU A C 1
ATOM 1505 O O . GLU A 1 206 ? -30.874 8.125 -11.025 1.00 77.94 206 GLU A O 1
ATOM 1510 N N . GLY A 1 207 ? -31.183 10.362 -11.007 1.00 70.25 207 GLY A N 1
ATOM 1511 C CA . GLY A 1 207 ? -30.308 10.622 -9.868 1.00 70.25 207 GLY A CA 1
ATOM 1512 C C . GLY A 1 207 ? -30.906 10.088 -8.573 1.00 70.25 207 GLY A C 1
ATOM 1513 O O . GLY A 1 207 ? -32.123 10.079 -8.403 1.00 70.25 207 GLY A O 1
ATOM 1514 N N . CYS A 1 208 ? -30.049 9.662 -7.645 1.00 66.12 208 CYS A N 1
ATOM 1515 C CA . CYS A 1 208 ? -30.481 9.063 -6.379 1.00 66.12 208 CYS A CA 1
ATOM 1516 C C . CYS A 1 208 ? -31.442 9.947 -5.565 1.00 66.12 208 CYS A C 1
ATOM 1518 O O . CYS A 1 208 ? -32.267 9.416 -4.830 1.00 66.12 208 CYS A O 1
ATOM 1520 N N . CYS A 1 209 ? -31.358 11.273 -5.701 1.00 64.56 209 CYS A N 1
ATOM 1521 C CA . CYS A 1 209 ? -32.196 12.215 -4.958 1.00 64.56 209 CYS A CA 1
ATOM 1522 C C . CYS A 1 209 ? -33.556 12.499 -5.620 1.00 64.56 209 CYS A C 1
ATOM 1524 O O . CYS A 1 209 ? -34.367 13.214 -5.043 1.00 64.56 209 CYS A O 1
ATOM 1526 N N . ASN A 1 210 ? -33.810 11.987 -6.828 1.00 55.44 210 ASN A N 1
ATOM 1527 C CA . ASN A 1 210 ? -34.998 12.334 -7.614 1.00 55.44 210 ASN A CA 1
ATOM 1528 C C . ASN A 1 210 ? -36.267 11.567 -7.175 1.00 55.44 210 ASN A C 1
ATOM 1530 O O . ASN A 1 210 ? -37.371 12.005 -7.477 1.00 55.44 210 ASN A O 1
ATOM 1534 N N . ASP A 1 211 ? -36.102 10.461 -6.437 1.00 49.56 211 ASP A N 1
ATOM 1535 C CA . ASP A 1 211 ? -37.181 9.646 -5.842 1.00 49.56 211 ASP A CA 1
ATOM 1536 C C . ASP A 1 211 ? -37.466 10.019 -4.367 1.00 49.56 211 ASP A C 1
ATOM 1538 O O . ASP A 1 211 ? -38.272 9.377 -3.689 1.00 49.56 211 ASP A O 1
ATOM 1542 N N . CYS A 1 212 ? -36.794 11.047 -3.834 1.00 49.62 212 CYS A N 1
ATOM 1543 C CA . CYS A 1 212 ? -37.037 11.539 -2.483 1.00 49.62 212 CYS A CA 1
ATOM 1544 C C . CYS A 1 212 ? -38.127 12.615 -2.515 1.00 49.62 212 CYS A C 1
ATOM 1546 O O . CYS A 1 212 ? -37.888 13.739 -2.948 1.00 49.62 212 CYS A O 1
ATOM 1548 N N . ASP A 1 213 ? -39.312 12.274 -2.011 1.00 43.50 213 ASP A N 1
ATOM 1549 C CA . ASP A 1 213 ? -40.473 13.163 -1.846 1.00 43.50 213 ASP A CA 1
ATOM 1550 C C . ASP A 1 213 ? -40.254 14.153 -0.675 1.00 43.50 213 ASP A C 1
ATOM 1552 O O . ASP A 1 213 ? -41.022 14.225 0.286 1.00 43.50 213 ASP A O 1
ATOM 1556 N N . CYS A 1 214 ? -39.125 14.868 -0.694 1.00 45.56 214 CYS A N 1
ATOM 1557 C CA . CYS A 1 214 ? -38.740 15.829 0.331 1.00 45.56 214 CYS A CA 1
ATOM 1558 C C . CYS A 1 214 ? -38.795 17.248 -0.236 1.00 45.56 214 CYS A C 1
ATOM 1560 O O . CYS A 1 214 ? -37.970 17.653 -1.054 1.00 45.56 214 CYS A O 1
ATOM 1562 N N . ASP A 1 215 ? -39.772 18.013 0.245 1.00 43.09 215 ASP A N 1
ATOM 1563 C CA . ASP A 1 215 ? -39.913 19.450 0.028 1.00 43.09 215 ASP A CA 1
ATOM 1564 C C . ASP A 1 215 ? -38.791 20.191 0.783 1.00 43.09 215 ASP A C 1
ATOM 1566 O O . ASP A 1 215 ? -38.956 20.669 1.905 1.00 43.09 215 ASP A O 1
ATOM 1570 N N . CYS A 1 216 ? -37.584 20.188 0.215 1.00 43.91 216 CYS A N 1
ATOM 1571 C CA . CYS A 1 216 ? -36.403 20.846 0.776 1.00 43.91 216 CYS A CA 1
ATOM 1572 C C . CYS A 1 216 ? -35.904 21.918 -0.196 1.00 43.91 216 CYS A C 1
ATOM 1574 O O . CYS A 1 216 ? -34.849 21.793 -0.814 1.00 43.91 216 CYS A O 1
ATOM 1576 N N . GLY A 1 217 ? -36.690 22.985 -0.334 1.00 38.78 217 GLY A N 1
ATOM 1577 C CA . GLY A 1 217 ? -36.441 24.112 -1.236 1.00 38.78 217 GLY A CA 1
ATOM 1578 C C . GLY A 1 217 ? -35.221 24.996 -0.932 1.00 38.78 217 GLY A C 1
ATOM 1579 O O . GLY A 1 217 ? -35.194 26.112 -1.435 1.00 38.78 217 GLY A O 1
ATOM 1580 N N . ASP A 1 218 ? -34.231 24.545 -0.153 1.00 45.16 218 ASP A N 1
ATOM 1581 C CA . ASP A 1 218 ? -33.057 25.366 0.207 1.00 45.16 218 ASP A CA 1
ATOM 1582 C C . ASP A 1 218 ? -31.706 24.613 0.240 1.00 45.16 218 ASP A C 1
ATOM 1584 O O . ASP A 1 218 ? -30.693 25.153 0.671 1.00 45.16 218 ASP A O 1
ATOM 1588 N N . CYS A 1 219 ? -31.627 23.372 -0.256 1.00 44.47 219 CYS A N 1
ATOM 1589 C CA . CYS A 1 219 ? -30.391 22.566 -0.200 1.00 44.47 219 CYS A CA 1
ATOM 1590 C C . CYS A 1 219 ? -29.383 22.831 -1.342 1.00 44.47 219 CYS A C 1
ATOM 1592 O O . CYS A 1 219 ? -28.558 21.974 -1.654 1.00 44.47 219 CYS A O 1
ATOM 1594 N N . CYS A 1 220 ? -29.424 24.004 -1.976 1.00 42.19 220 CYS A N 1
ATOM 1595 C CA . CYS A 1 220 ? -28.568 24.343 -3.120 1.00 42.19 220 CYS A CA 1
ATOM 1596 C C . CYS A 1 220 ? -27.191 24.924 -2.742 1.00 42.19 220 CYS A C 1
ATOM 1598 O O . CYS A 1 220 ? -26.608 25.647 -3.550 1.00 42.19 220 CYS A O 1
ATOM 1600 N N . ASP A 1 221 ? -26.644 24.591 -1.568 1.00 41.53 221 ASP A N 1
ATOM 1601 C CA . ASP A 1 221 ? -25.233 24.853 -1.264 1.00 41.53 221 ASP A CA 1
ATOM 1602 C C . ASP A 1 221 ? -24.529 23.568 -0.807 1.00 41.53 221 ASP A C 1
ATOM 1604 O O . ASP A 1 221 ? -24.693 23.075 0.309 1.00 41.53 221 ASP A O 1
ATOM 1608 N N . CYS A 1 222 ? -23.763 22.980 -1.724 1.00 44.66 222 CYS A N 1
ATOM 1609 C CA . CYS A 1 222 ? -23.156 21.650 -1.619 1.00 44.66 222 CYS A CA 1
ATOM 1610 C C . CYS A 1 222 ? -21.971 21.575 -0.630 1.00 44.66 222 CYS A C 1
ATOM 1612 O O . CYS A 1 222 ? -21.162 20.650 -0.718 1.00 44.66 222 CYS A O 1
ATOM 1614 N N . GLY A 1 223 ? -21.822 22.563 0.256 1.00 41.84 223 GLY A N 1
ATOM 1615 C CA . GLY A 1 223 ? -20.743 22.653 1.241 1.00 41.84 223 GLY A CA 1
ATOM 1616 C C . GLY A 1 223 ? -21.090 22.103 2.627 1.00 41.84 223 GLY A C 1
ATOM 1617 O O . GLY A 1 223 ? -20.179 21.682 3.332 1.00 41.84 223 GLY A O 1
ATOM 1618 N N . ASP A 1 224 ? -22.376 22.049 2.994 1.00 43.69 224 ASP A N 1
ATOM 1619 C CA . ASP A 1 224 ? -22.814 21.825 4.387 1.00 43.69 224 ASP A CA 1
ATOM 1620 C C . ASP A 1 224 ? -23.789 20.644 4.564 1.00 43.69 224 ASP A C 1
ATOM 1622 O O . ASP A 1 224 ? -24.569 20.570 5.513 1.00 43.69 224 ASP A O 1
ATOM 1626 N N . CYS A 1 225 ? -23.718 19.635 3.692 1.00 48.12 225 CYS A N 1
ATOM 1627 C CA . CYS A 1 225 ? -24.546 18.425 3.808 1.00 48.12 225 CYS A CA 1
ATOM 1628 C C . CYS A 1 225 ? -24.209 17.538 5.030 1.00 48.12 225 CYS A C 1
ATOM 1630 O O . CYS A 1 225 ? -24.847 16.504 5.223 1.00 48.12 225 CYS A O 1
ATOM 1632 N N . CYS A 1 226 ? -23.211 17.904 5.841 1.00 44.22 226 CYS A N 1
ATOM 1633 C CA . CYS A 1 226 ? -22.689 17.070 6.927 1.00 44.22 226 CYS A CA 1
ATOM 1634 C C . CYS A 1 226 ? -23.168 17.461 8.337 1.00 44.22 226 CYS A C 1
ATOM 1636 O O . CYS A 1 226 ? -22.776 16.780 9.282 1.00 44.22 226 CYS A O 1
ATOM 1638 N N . ASP A 1 227 ? -24.009 18.492 8.503 1.00 41.28 227 ASP A N 1
ATOM 1639 C CA . ASP A 1 227 ? -24.517 18.897 9.831 1.00 41.28 227 ASP A CA 1
ATOM 1640 C C . ASP A 1 227 ? -26.053 18.941 9.931 1.00 41.28 227 ASP A C 1
ATOM 1642 O O . ASP A 1 227 ? -26.649 19.798 10.578 1.00 41.28 227 ASP A O 1
ATOM 1646 N N . CYS A 1 228 ? -26.733 17.982 9.298 1.00 40.03 228 CYS A N 1
ATOM 1647 C CA . CYS A 1 228 ? -28.159 17.745 9.537 1.00 40.03 228 CYS A CA 1
ATOM 1648 C C . CYS A 1 228 ? -28.342 16.617 10.558 1.00 40.03 228 CYS A C 1
ATOM 1650 O O . CYS A 1 228 ? -28.682 15.478 10.234 1.00 40.03 228 CYS A O 1
ATOM 1652 N N . SER A 1 229 ? -28.118 16.952 11.826 1.00 40.78 229 SER A N 1
ATOM 1653 C CA . SER A 1 229 ? -28.441 16.120 12.984 1.00 40.78 229 SER A CA 1
ATOM 1654 C C . SER A 1 229 ? -29.964 16.065 13.197 1.00 40.78 229 SER A C 1
ATOM 1656 O O . SER A 1 229 ? -30.512 16.708 14.088 1.00 40.78 229 SER A O 1
ATOM 1658 N N . GLY A 1 230 ? -30.681 15.305 12.361 1.00 37.81 230 GLY A N 1
ATOM 1659 C CA . GLY A 1 230 ? -32.119 15.093 12.580 1.00 37.81 230 GLY A CA 1
ATOM 1660 C C . GLY A 1 230 ? -32.935 14.411 11.485 1.00 37.81 230 GLY A C 1
ATOM 1661 O O . GLY A 1 230 ? -34.101 14.117 11.737 1.00 37.81 230 GLY A O 1
ATOM 1662 N N . CYS A 1 231 ? -32.376 14.130 10.306 1.00 38.94 231 CYS A N 1
ATOM 1663 C CA . CYS A 1 231 ? -33.132 13.490 9.227 1.00 38.94 231 CYS A CA 1
ATOM 1664 C C . CYS A 1 231 ? -32.670 12.043 9.020 1.00 38.94 231 CYS A C 1
ATOM 1666 O O . CYS A 1 231 ? -31.525 11.796 8.653 1.00 38.94 231 CYS A O 1
ATOM 1668 N N . ASP A 1 232 ? -33.589 11.094 9.211 1.00 39.00 232 ASP A N 1
ATOM 1669 C CA . ASP A 1 232 ? -33.428 9.635 9.046 1.00 39.00 232 ASP A CA 1
ATOM 1670 C C . ASP A 1 232 ? -33.301 9.210 7.560 1.00 39.00 232 ASP A C 1
ATOM 1672 O O . ASP A 1 232 ? -33.818 8.186 7.117 1.00 39.00 232 ASP A O 1
ATOM 1676 N N . CYS A 1 233 ? -32.644 10.031 6.741 1.00 42.88 233 CYS A N 1
ATOM 1677 C CA . CYS A 1 233 ? -32.443 9.800 5.314 1.00 42.88 233 CYS A CA 1
ATOM 1678 C C . CYS A 1 233 ? -30.977 9.445 5.064 1.00 42.88 233 CYS A C 1
ATOM 1680 O O . CYS A 1 233 ? -30.194 10.237 4.544 1.00 42.88 233 CYS A O 1
ATOM 1682 N N . CYS A 1 234 ? -30.602 8.225 5.449 1.00 41.69 234 CYS A N 1
ATOM 1683 C CA . CYS A 1 234 ? -29.367 7.598 4.999 1.00 41.69 234 CYS A CA 1
ATOM 1684 C C . CYS A 1 234 ? -29.398 7.455 3.469 1.00 41.69 234 CYS A C 1
ATOM 1686 O O . CYS A 1 234 ? -29.948 6.488 2.944 1.00 41.69 234 CYS A O 1
ATOM 1688 N N . CYS A 1 235 ? -28.791 8.392 2.743 1.00 44.88 235 CYS A N 1
ATOM 1689 C CA . CYS A 1 235 ? -28.408 8.141 1.360 1.00 44.88 235 CYS A CA 1
ATOM 1690 C C . CYS A 1 235 ? -27.238 7.142 1.363 1.00 44.88 235 CYS A C 1
ATOM 1692 O O . CYS A 1 235 ? -26.201 7.434 1.964 1.00 44.88 235 CYS A O 1
ATOM 1694 N N . PRO A 1 236 ? -27.351 5.973 0.706 1.00 41.75 236 PRO A N 1
ATOM 1695 C CA . PRO A 1 236 ? -26.225 5.075 0.528 1.00 41.75 236 PRO A CA 1
ATOM 1696 C C . PRO A 1 236 ? -25.355 5.634 -0.602 1.00 41.75 236 PRO A C 1
ATOM 1698 O O . PRO A 1 236 ? -25.463 5.221 -1.753 1.00 41.75 236 PRO A O 1
ATOM 1701 N N . CYS A 1 237 ? -24.499 6.601 -0.283 1.00 43.22 237 CYS A N 1
ATOM 1702 C CA . CYS A 1 237 ? -23.439 7.040 -1.195 1.00 43.22 237 CYS A CA 1
ATOM 1703 C C . CYS A 1 237 ? -22.207 6.111 -1.149 1.00 43.22 237 CYS A C 1
ATOM 1705 O O . CYS A 1 237 ? -21.221 6.360 -1.838 1.00 43.22 237 CYS A O 1
ATOM 1707 N N . ASP A 1 238 ? -22.273 5.005 -0.402 1.00 40.97 238 ASP A N 1
ATOM 1708 C CA . ASP A 1 238 ? -21.231 3.981 -0.363 1.00 40.97 238 ASP A CA 1
ATOM 1709 C C . ASP A 1 238 ? -21.375 2.998 -1.532 1.00 40.97 238 ASP A C 1
ATOM 1711 O O . ASP A 1 238 ? -21.882 1.882 -1.390 1.00 40.97 238 ASP A O 1
ATOM 1715 N N . GLY A 1 239 ? -20.898 3.408 -2.706 1.00 45.81 239 GLY A N 1
ATOM 1716 C CA . GLY A 1 239 ? -20.579 2.472 -3.782 1.00 45.81 239 GLY A CA 1
ATOM 1717 C C . GLY A 1 239 ? -20.926 2.966 -5.178 1.00 45.81 239 GLY A C 1
ATOM 1718 O O . GLY A 1 239 ? -21.930 2.543 -5.751 1.00 45.81 239 GLY A O 1
ATOM 1719 N N . CYS A 1 240 ? -20.050 3.785 -5.755 1.00 33.38 240 CYS A N 1
ATOM 1720 C CA . CYS A 1 240 ? -19.885 3.943 -7.201 1.00 33.38 240 CYS A CA 1
ATOM 1721 C C . CYS A 1 240 ? -18.395 4.016 -7.531 1.00 33.38 240 CYS A C 1
ATOM 1723 O O . CYS A 1 240 ? -17.677 4.744 -6.811 1.00 33.38 240 CYS A O 1
#

Foldseek 3Di:
DDDLCVVLVVQLQVQLQVQLVVCVVVVRNVLSVLSSQLRSLVSLLVLLLVLLQCVVVCVVVVHDRSCVVNVPDPVNSLVSLVVSLVSNVVSLVSGDDPDCVVVCCVSNPVSVVSSCVSSVDPPPPPPPDPDDPDDPDDDDDDDDDDDDDDDDDDDDDDDDDDPDDDDQADFDDPVQLVVVVCVCVVVVVLAPPQWDQRSGRRDIDGHVCNPDPDPPVPPPPPPPPPPPPPDPDPDCPPDD